Protein AF-A0A0L7LIT3-F1 (afdb_monomer_lite)

Foldseek 3Di:
DDQWDWDWDDDDNDIDIDIHHDDADPFAWFKDFDFWFFFFQDPAAGQKTKTWDDPAGMKTATPVRQKIDGHNDQPQWDDDPDPDTGHDDDDIDTLVPDNAQVSCQQPPQDQARDPNIDMFMGGAQDFEWAADPQLKIKTAGNHWWKKWKDAPVDPDIDIDTDHGIDIGDHDARMWIDTPPDIRHGDDDDDDDGDDTDGPYDNCSYPVHHCVLVVVVVPDPHDHHHHDHSNCPSVDVPVTPVSVVVSVVVVVVVVVVVVVVVVVVVVVVVVVVVVVVVVVVVVVVVVVVVPPDDDDDDDDDDDDDDDDDDDDDDDDDD

Secondary structure (DSSP, 8-state):
--SSEEEEEEETTEEEEEEEPPP--S--EEEEE-----EESSSSS-SEEEEEEPSSSEEEEETTSSEEEEES-STTPEE-STT-EE---S--EETTTS--HHHHHHHS--SS--TT-EEEEEEEEEEEEEE-TTSEEEEEEEEEEEEEEEETT-SSPEEEEEEEEEEEEPPTTEEEEETTEEEEPPP-PPP--PPP-----GGGSTTT-HHHHGGGTTS--EEEES--GGGGGG---S-HHHHHHHHHHHHHHHHHHHHHHHHHHHHHHHHHHHHHHHHHHHHHHHHTTSS--------------------------

Structure (mmCIF, N/CA/C/O backbone):
data_AF-A0A0L7LIT3-F1
#
_entry.id   AF-A0A0L7LIT3-F1
#
loop_
_atom_site.group_PDB
_atom_site.id
_atom_site.type_symbol
_atom_site.label_atom_id
_atom_site.label_alt_id
_atom_site.label_comp_id
_atom_site.label_asym_id
_atom_site.label_entity_id
_atom_site.label_seq_id
_atom_site.pdbx_PDB_ins_code
_atom_site.Cartn_x
_atom_site.Cartn_y
_atom_site.Cartn_z
_atom_site.occupancy
_atom_site.B_iso_or_equiv
_atom_site.auth_seq_id
_atom_site.auth_comp_id
_atom_site.auth_asym_id
_atom_site.auth_atom_id
_atom_site.pdbx_PDB_model_num
ATOM 1 N N . MET A 1 1 ? -10.681 12.990 23.769 1.00 51.59 1 MET A N 1
ATOM 2 C CA . MET A 1 1 ? -11.311 12.330 22.606 1.00 51.59 1 MET A CA 1
ATOM 3 C C . MET A 1 1 ? -12.452 11.507 23.155 1.00 51.59 1 MET A C 1
ATOM 5 O O . MET A 1 1 ? -12.193 10.639 23.976 1.00 51.59 1 MET A O 1
ATOM 9 N N . ASN A 1 2 ? -13.691 11.853 22.809 1.00 56.44 2 ASN A N 1
ATOM 10 C CA . ASN A 1 2 ? -14.868 11.235 23.415 1.00 56.44 2 ASN A CA 1
ATOM 11 C C . ASN A 1 2 ? -15.327 10.065 22.546 1.00 56.44 2 ASN A C 1
ATOM 13 O O . ASN A 1 2 ? -15.722 10.255 21.400 1.00 56.44 2 ASN A O 1
ATOM 17 N N . THR A 1 3 ? -15.238 8.855 23.089 1.00 72.50 3 THR A N 1
ATOM 18 C CA . THR A 1 3 ? -15.831 7.640 22.511 1.00 72.50 3 THR A CA 1
ATOM 19 C C . THR A 1 3 ? -17.325 7.541 22.812 1.00 72.50 3 THR A C 1
ATOM 21 O O . THR A 1 3 ? -18.072 6.956 22.026 1.00 72.50 3 THR A O 1
ATOM 24 N N . ALA A 1 4 ? -17.751 8.135 23.930 1.00 81.75 4 ALA A N 1
ATOM 25 C CA . ALA A 1 4 ? -19.137 8.222 24.357 1.00 81.75 4 ALA A CA 1
ATOM 26 C C . ALA A 1 4 ? -19.836 9.451 23.759 1.00 81.75 4 ALA A C 1
ATOM 28 O O . ALA A 1 4 ? -19.250 10.536 23.695 1.00 81.75 4 ALA A O 1
ATOM 29 N N . ASP A 1 5 ? -21.101 9.278 23.377 1.00 85.00 5 ASP A N 1
ATOM 30 C CA . ASP A 1 5 ? -21.943 10.358 22.865 1.00 85.00 5 ASP A CA 1
ATOM 31 C C . ASP A 1 5 ? -22.885 10.840 23.973 1.00 85.00 5 ASP A C 1
ATOM 33 O O . ASP A 1 5 ? -23.506 10.034 24.667 1.00 85.00 5 ASP A O 1
ATOM 37 N N . LEU A 1 6 ? -23.006 12.157 24.139 1.00 89.62 6 LEU A N 1
ATOM 38 C CA . LEU A 1 6 ? -23.957 12.771 25.062 1.00 89.62 6 LEU A CA 1
ATOM 39 C C . LEU A 1 6 ? -25.118 13.348 24.256 1.00 89.62 6 LEU A C 1
ATOM 41 O O . LEU A 1 6 ? -24.929 14.266 23.460 1.00 89.62 6 LEU A O 1
ATOM 45 N N . VAL A 1 7 ? -26.320 12.831 24.487 1.00 92.19 7 VAL A N 1
ATOM 46 C CA . VAL A 1 7 ? -27.555 13.412 23.959 1.00 92.19 7 VAL A CA 1
ATOM 47 C C . VAL A 1 7 ? -28.261 14.123 25.104 1.00 92.19 7 VAL A C 1
ATOM 49 O O . VAL A 1 7 ? -28.494 13.533 26.157 1.00 92.19 7 VAL A O 1
ATOM 52 N N . CYS A 1 8 ? -28.585 15.394 24.901 1.00 94.12 8 CYS A N 1
ATOM 53 C CA . CYS A 1 8 ? -29.321 16.206 25.859 1.00 94.12 8 CYS A CA 1
ATOM 54 C C . CYS A 1 8 ? -30.652 16.613 25.233 1.00 94.12 8 CYS A C 1
ATOM 56 O O . CYS A 1 8 ? -30.671 17.119 24.109 1.00 94.12 8 CYS A O 1
ATOM 58 N N . TYR A 1 9 ? -31.752 16.388 25.941 1.00 95.12 9 TYR A N 1
ATOM 59 C CA . TYR A 1 9 ? -33.065 16.865 25.525 1.00 95.12 9 TYR A CA 1
ATOM 60 C C . TYR A 1 9 ? -33.913 17.259 26.731 1.00 95.12 9 TYR A C 1
ATOM 62 O O . TYR A 1 9 ? -33.691 16.811 27.856 1.00 95.12 9 TYR A O 1
ATOM 70 N N . TYR A 1 10 ? -34.877 18.138 26.482 1.00 96.31 10 TYR A N 1
ATOM 71 C CA . TYR A 1 10 ? -35.814 18.620 27.485 1.00 96.31 10 TYR A CA 1
ATOM 72 C C . TYR A 1 10 ? -37.124 17.845 27.373 1.00 96.31 10 TYR A C 1
ATOM 74 O O . TYR A 1 10 ? -37.694 17.753 26.286 1.00 96.31 10 TYR A O 1
ATOM 82 N N . LEU A 1 11 ? -37.587 17.284 28.486 1.00 95.75 11 LEU A N 1
ATOM 83 C CA . LEU A 1 11 ? -38.822 16.510 28.555 1.00 95.75 11 LEU A CA 1
ATOM 84 C C . LEU A 1 11 ? -39.524 16.808 29.884 1.00 95.75 11 LEU A C 1
ATOM 86 O O . LEU A 1 11 ? -38.921 16.655 30.945 1.00 95.75 11 LEU A O 1
ATOM 90 N N . ASP A 1 12 ? -40.780 17.255 29.823 1.00 94.81 12 ASP A N 1
ATOM 91 C CA . ASP A 1 12 ? -41.659 17.486 30.981 1.00 94.81 12 ASP A CA 1
ATOM 92 C C . ASP A 1 12 ? -41.026 18.295 32.124 1.00 94.81 12 ASP A C 1
ATOM 94 O O . ASP A 1 12 ? -40.995 17.872 33.282 1.00 94.81 12 ASP A O 1
ATOM 98 N N . GLY A 1 13 ? -40.467 19.467 31.816 1.00 95.31 13 GLY A N 1
ATOM 99 C CA . GLY A 1 13 ? -39.855 20.307 32.850 1.00 95.31 13 GLY A CA 1
ATOM 100 C C . GLY A 1 13 ? -38.422 19.919 33.221 1.00 95.31 13 GLY A C 1
ATOM 101 O O . GLY A 1 13 ? -37.773 20.654 33.964 1.00 95.31 13 GLY A O 1
ATOM 102 N N . LYS A 1 14 ? -37.915 18.782 32.729 1.00 95.38 14 LYS A N 1
ATOM 103 C CA . LYS A 1 14 ? -36.628 18.201 33.128 1.00 95.38 14 LYS A CA 1
ATOM 104 C C . LYS A 1 14 ? -35.636 18.211 31.975 1.00 95.38 14 LYS A C 1
ATOM 106 O O . LYS A 1 14 ? -35.988 18.000 30.818 1.00 95.38 14 LYS A O 1
ATOM 111 N N . ILE A 1 15 ? -34.366 18.401 32.316 1.00 95.62 15 ILE A N 1
ATOM 112 C CA . ILE A 1 15 ? -33.250 18.187 31.396 1.00 95.62 15 ILE A CA 1
ATOM 113 C C . ILE A 1 15 ? -32.814 16.731 31.548 1.00 95.62 15 ILE A C 1
ATOM 115 O O . ILE A 1 15 ? -32.419 16.312 32.636 1.00 95.62 15 ILE A O 1
ATOM 119 N N . VAL A 1 16 ? -32.907 15.961 30.468 1.00 95.75 16 VAL A N 1
ATOM 120 C CA . VAL A 1 16 ? -32.505 14.555 30.428 1.00 95.75 16 VAL A CA 1
ATOM 121 C C . VAL A 1 16 ? -31.183 14.441 29.685 1.00 95.75 16 VAL A C 1
ATOM 123 O O . VAL A 1 16 ? -31.042 14.900 28.550 1.00 95.75 16 VAL A O 1
ATOM 126 N N . PHE A 1 17 ? -30.221 13.791 30.333 1.00 94.81 17 PHE A N 1
ATOM 127 C CA . PHE A 1 17 ? -28.928 13.460 29.753 1.00 94.81 17 PHE A CA 1
ATOM 128 C C . PHE A 1 17 ? -28.881 11.961 29.464 1.00 94.81 17 PHE A C 1
ATOM 130 O O . PHE A 1 17 ? -29.029 11.145 30.372 1.00 94.81 17 PHE A O 1
ATOM 137 N N . VAL A 1 18 ? -28.648 11.598 28.206 1.00 92.69 18 VAL A N 1
ATOM 138 C CA . VAL A 1 18 ? -28.416 10.216 27.781 1.00 92.69 18 VAL A CA 1
ATOM 139 C C . VAL A 1 18 ? -26.962 10.086 27.362 1.00 92.69 18 VAL A C 1
ATOM 141 O O . VAL A 1 18 ? -26.534 10.668 26.365 1.00 92.69 18 VAL A O 1
ATOM 144 N N . ILE A 1 19 ? -26.207 9.308 28.131 1.00 91.62 19 ILE A N 1
ATOM 145 C CA . ILE A 1 19 ? -24.821 8.967 27.823 1.00 91.62 19 ILE A CA 1
ATOM 146 C C . ILE A 1 19 ? -24.833 7.632 27.081 1.00 91.62 19 ILE A C 1
ATOM 148 O O . ILE A 1 19 ? -25.200 6.604 27.646 1.00 91.62 19 ILE A O 1
ATOM 152 N N . LYS A 1 20 ? -24.437 7.644 25.810 1.00 87.44 20 LYS A N 1
ATOM 153 C CA . LYS A 1 20 ? -24.284 6.440 24.991 1.00 87.44 20 LYS A CA 1
ATOM 154 C C . LYS A 1 20 ? -22.831 5.993 25.042 1.00 87.44 20 LYS A C 1
ATOM 156 O O . LYS A 1 20 ? -21.959 6.647 24.471 1.00 87.44 20 LYS A O 1
ATOM 161 N N . ILE A 1 21 ? -22.578 4.883 25.726 1.00 85.88 21 ILE A N 1
ATOM 162 C CA . ILE A 1 21 ? -21.258 4.253 25.789 1.00 85.88 21 ILE A CA 1
ATOM 163 C C . ILE A 1 21 ? -21.257 3.100 24.780 1.00 85.88 21 ILE A C 1
ATOM 165 O O . ILE A 1 21 ? -22.080 2.195 24.924 1.00 85.88 21 ILE A O 1
ATOM 169 N N . PRO A 1 22 ? -20.396 3.122 23.748 1.00 80.19 22 PRO A N 1
ATOM 170 C CA . PRO A 1 22 ? -20.327 2.020 22.800 1.00 80.19 22 PRO A CA 1
ATOM 171 C C . PRO A 1 22 ? -19.787 0.766 23.491 1.00 80.19 22 PRO A C 1
ATOM 173 O O . PRO A 1 22 ? -18.796 0.830 24.222 1.00 80.19 22 PRO A O 1
ATOM 176 N N . LEU A 1 23 ? -20.428 -0.371 23.233 1.00 83.81 23 LEU A N 1
ATOM 177 C CA . LEU A 1 23 ? -19.869 -1.677 23.561 1.00 83.81 23 LEU A CA 1
ATOM 178 C C . LEU A 1 23 ? -18.806 -2.011 22.513 1.00 83.81 23 LEU A C 1
ATOM 180 O O . LEU A 1 23 ? -19.041 -1.839 21.318 1.00 83.81 23 LEU A O 1
ATOM 184 N N . VAL A 1 24 ? -17.633 -2.448 22.962 1.00 85.44 24 VAL A N 1
ATOM 185 C CA . VAL A 1 24 ? -16.500 -2.783 22.094 1.00 85.44 24 VAL A CA 1
ATOM 186 C C . VAL A 1 24 ? -16.074 -4.207 22.410 1.00 85.44 24 VAL A C 1
ATOM 188 O O . VAL A 1 24 ? -15.999 -4.579 23.582 1.00 85.44 24 VAL A O 1
ATOM 191 N N . ASP A 1 25 ? -15.825 -4.996 21.370 1.00 83.44 25 ASP A N 1
ATOM 192 C CA . ASP A 1 25 ? -15.278 -6.343 21.510 1.00 83.44 25 ASP A CA 1
ATOM 193 C C . ASP A 1 25 ? -13.840 -6.283 22.065 1.00 83.44 25 ASP A C 1
ATOM 195 O O . ASP A 1 25 ? -13.099 -5.328 21.825 1.00 83.44 25 ASP A O 1
ATOM 199 N N . ALA A 1 26 ? -13.442 -7.309 22.814 1.00 85.94 26 ALA A N 1
ATOM 200 C CA . ALA A 1 26 ? -12.069 -7.493 23.271 1.00 85.94 26 ALA A CA 1
ATOM 201 C C . ALA A 1 26 ? -11.133 -7.955 22.139 1.00 85.94 26 ALA A C 1
ATOM 203 O O . ALA A 1 26 ? -9.911 -7.893 22.289 1.00 85.94 26 ALA A O 1
ATOM 204 N N . LEU A 1 27 ? -11.683 -8.444 21.022 1.00 89.38 27 LEU A N 1
ATOM 205 C CA . LEU A 1 27 ? -10.896 -8.879 19.877 1.00 89.38 27 LEU A CA 1
ATOM 206 C C . LEU A 1 27 ? -10.238 -7.691 19.157 1.00 89.38 27 LEU A C 1
ATOM 208 O O . LEU A 1 27 ? -10.898 -6.793 18.636 1.00 89.38 27 LEU A O 1
ATOM 212 N N . GLU A 1 28 ? -8.909 -7.725 19.083 1.00 89.94 28 GLU A N 1
ATOM 213 C CA . GLU A 1 28 ? -8.102 -6.679 18.457 1.00 89.94 28 GLU A CA 1
ATOM 214 C C . GLU A 1 28 ? -7.593 -7.086 17.071 1.00 89.94 28 GLU A C 1
ATOM 216 O O . GLU A 1 28 ? -7.193 -8.231 16.833 1.00 89.94 28 GLU A O 1
ATOM 221 N N . TYR A 1 29 ? -7.508 -6.094 16.184 1.00 92.25 29 TYR A N 1
ATOM 222 C CA . TYR A 1 29 ? -7.040 -6.260 14.814 1.00 92.25 29 TYR A CA 1
ATOM 223 C C . TYR A 1 29 ? -5.877 -5.318 14.508 1.00 92.25 29 TYR A C 1
ATOM 225 O O . TYR A 1 29 ? -5.876 -4.146 14.887 1.00 92.25 29 TYR A O 1
ATOM 233 N N . ASN A 1 30 ? -4.907 -5.818 13.749 1.00 92.62 30 ASN A N 1
ATOM 234 C CA . ASN A 1 30 ? -3.879 -5.002 13.125 1.00 92.62 30 ASN A CA 1
ATOM 235 C C . ASN A 1 30 ? -4.451 -4.370 11.858 1.00 92.62 30 ASN A C 1
ATOM 237 O O . ASN A 1 30 ? -4.883 -5.078 10.948 1.00 92.62 30 ASN A O 1
ATOM 241 N N . LEU A 1 31 ? -4.444 -3.040 11.803 1.00 92.00 31 LEU A N 1
ATOM 242 C CA . LEU A 1 31 ? -4.968 -2.283 10.674 1.00 92.00 31 LEU A CA 1
ATOM 243 C C . LEU A 1 31 ? -3.863 -1.971 9.660 1.00 92.00 31 LEU A C 1
ATOM 245 O O . LEU A 1 31 ? -2.898 -1.262 9.956 1.00 92.00 31 LEU A O 1
ATOM 249 N N . TYR A 1 32 ? -4.058 -2.441 8.436 1.00 91.38 32 TYR A N 1
ATOM 250 C CA . TYR A 1 32 ? -3.201 -2.216 7.284 1.00 91.38 32 TYR A CA 1
ATOM 251 C C . TYR A 1 32 ? -3.925 -1.342 6.258 1.00 91.38 32 TYR A C 1
ATOM 253 O O . TYR A 1 32 ? -5.132 -1.461 6.056 1.00 91.38 32 TYR A O 1
ATOM 261 N N . LYS A 1 33 ? -3.180 -0.447 5.603 1.00 91.38 33 LYS A N 1
ATOM 262 C CA . LYS A 1 33 ? -3.665 0.291 4.433 1.00 91.38 33 LYS A CA 1
ATOM 263 C C . LYS A 1 33 ? -3.161 -0.408 3.176 1.00 91.38 33 LYS A C 1
ATOM 265 O O . LYS A 1 33 ? -1.950 -0.558 3.010 1.00 91.38 33 LYS A O 1
ATOM 270 N N . ASN A 1 34 ? -4.079 -0.783 2.298 1.00 92.00 34 ASN A N 1
ATOM 271 C CA . ASN A 1 34 ? -3.776 -1.436 1.037 1.00 92.00 34 ASN A CA 1
ATOM 272 C C . ASN A 1 34 ? -3.454 -0.371 -0.015 1.00 92.00 34 ASN A C 1
ATOM 274 O O . ASN A 1 34 ? -4.273 0.496 -0.312 1.00 92.00 34 ASN A O 1
ATOM 278 N N . ILE A 1 35 ? -2.247 -0.425 -0.578 1.00 92.00 35 ILE A N 1
ATOM 279 C CA . ILE A 1 35 ? -1.778 0.537 -1.580 1.00 92.00 35 ILE A CA 1
ATOM 280 C C . ILE A 1 35 ? -1.397 -0.251 -2.836 1.00 92.00 35 ILE A C 1
ATOM 282 O O . ILE A 1 35 ? -0.513 -1.107 -2.745 1.00 92.00 35 ILE A O 1
ATOM 286 N N . PRO A 1 36 ? -2.002 0.024 -4.009 1.00 92.19 36 PRO A N 1
ATOM 287 C CA . PRO A 1 36 ? -1.577 -0.616 -5.246 1.00 92.19 36 PRO A CA 1
ATOM 288 C C . PRO A 1 36 ? -0.152 -0.163 -5.568 1.00 92.19 36 PRO A C 1
ATOM 290 O O . PRO A 1 36 ? 0.120 1.036 -5.694 1.00 92.19 36 PRO A O 1
ATOM 293 N N . LEU A 1 37 ? 0.764 -1.121 -5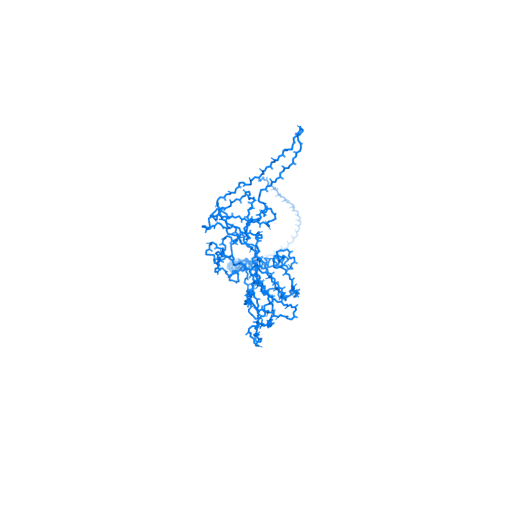.686 1.00 92.81 37 LEU A N 1
ATOM 294 C CA . LEU A 1 37 ? 2.183 -0.854 -5.891 1.00 92.81 37 LEU A CA 1
ATOM 295 C C . LEU A 1 37 ? 2.592 -1.225 -7.324 1.00 92.81 37 LEU A C 1
ATOM 297 O O . LEU A 1 37 ? 2.645 -2.410 -7.646 1.00 92.81 37 LEU A O 1
ATOM 301 N N . PRO A 1 38 ? 2.893 -0.242 -8.194 1.00 92.62 38 PRO A N 1
ATOM 302 C CA . PRO A 1 38 ? 3.429 -0.511 -9.524 1.00 92.62 38 PRO A CA 1
ATOM 303 C C . PRO A 1 38 ? 4.813 -1.150 -9.436 1.00 92.62 38 PRO A C 1
ATOM 305 O O . PRO A 1 38 ? 5.776 -0.495 -9.046 1.00 92.62 38 PRO A O 1
ATOM 308 N N . THR A 1 39 ? 4.933 -2.406 -9.839 1.00 92.44 39 THR A N 1
ATOM 309 C CA . THR A 1 39 ? 6.190 -3.157 -9.882 1.00 92.44 39 THR A CA 1
ATOM 310 C C . THR A 1 39 ? 6.785 -3.084 -11.292 1.00 92.44 39 THR A C 1
ATOM 312 O O . THR A 1 39 ? 6.104 -3.430 -12.261 1.00 92.44 39 THR A O 1
ATOM 315 N N . PRO A 1 40 ? 8.027 -2.593 -11.454 1.00 92.25 40 PRO A N 1
ATOM 316 C CA . PRO A 1 40 ? 8.629 -2.371 -12.765 1.00 92.25 40 PRO A CA 1
ATOM 317 C C . PRO A 1 40 ? 9.071 -3.683 -13.415 1.00 92.25 40 PRO A C 1
ATOM 319 O O . PRO A 1 40 ? 9.788 -4.462 -12.799 1.00 92.25 40 PRO A O 1
ATOM 322 N N . HIS A 1 41 ? 8.739 -3.888 -14.691 1.00 88.62 41 HIS A N 1
ATOM 323 C CA . HIS A 1 41 ? 9.141 -5.106 -15.412 1.00 88.62 41 HIS A CA 1
ATOM 324 C C . HIS A 1 41 ? 10.645 -5.167 -15.716 1.00 88.62 41 HIS A C 1
ATOM 326 O O . HIS A 1 41 ? 11.193 -6.241 -15.952 1.00 88.62 41 HIS A O 1
ATOM 332 N N . VAL A 1 42 ? 11.302 -4.007 -15.770 1.00 85.56 42 VAL A N 1
ATOM 333 C CA . VAL A 1 42 ? 12.737 -3.873 -16.037 1.00 85.56 42 VAL A CA 1
ATOM 334 C C . VAL A 1 42 ? 13.366 -2.925 -15.028 1.00 85.56 42 VAL A C 1
ATOM 336 O O . VAL A 1 42 ? 12.747 -1.957 -14.585 1.00 85.56 42 VAL A O 1
ATOM 339 N N . THR A 1 43 ? 14.618 -3.175 -14.674 1.00 80.25 43 THR A N 1
ATOM 340 C CA . THR A 1 43 ? 15.375 -2.310 -13.769 1.00 80.25 43 THR A CA 1
ATOM 341 C C . THR A 1 43 ? 16.019 -1.144 -14.530 1.00 80.25 43 THR A C 1
ATOM 343 O O . THR A 1 43 ? 16.227 -1.187 -15.743 1.00 80.25 43 THR A O 1
ATOM 346 N N . GLY A 1 44 ? 16.313 -0.049 -13.826 1.00 79.75 44 GLY A N 1
ATOM 347 C CA . GLY A 1 44 ? 17.073 1.085 -14.366 1.00 79.75 44 GLY A CA 1
ATOM 348 C C . GLY A 1 44 ? 16.247 2.125 -15.127 1.00 79.75 44 GLY A C 1
ATOM 349 O O . GLY A 1 44 ? 16.301 3.292 -14.753 1.00 79.75 44 GLY A O 1
ATOM 350 N N . ASN A 1 45 ? 15.469 1.739 -16.142 1.00 81.00 45 ASN A N 1
ATOM 351 C CA . ASN A 1 45 ? 14.620 2.665 -16.915 1.00 81.00 45 ASN A CA 1
ATOM 352 C C . ASN A 1 45 ? 13.243 2.059 -17.269 1.00 81.00 45 ASN A C 1
ATOM 354 O O . ASN A 1 45 ? 12.963 1.816 -18.448 1.00 81.00 45 ASN A O 1
ATOM 358 N N . PRO A 1 46 ? 12.379 1.758 -16.283 1.00 86.00 46 PRO A N 1
ATOM 359 C CA . PRO A 1 46 ? 11.100 1.119 -16.559 1.00 86.00 46 PRO A CA 1
ATOM 360 C C . PRO A 1 46 ? 10.095 2.055 -17.227 1.00 86.00 46 PRO A C 1
ATOM 362 O O . PRO A 1 46 ? 9.765 3.124 -16.721 1.00 86.00 46 PRO A O 1
ATOM 365 N N . ASN A 1 47 ? 9.524 1.599 -18.336 1.00 84.69 47 ASN A N 1
ATOM 366 C CA . ASN A 1 47 ? 8.376 2.223 -18.999 1.00 84.69 47 ASN A CA 1
ATOM 367 C C . ASN A 1 47 ? 7.080 1.412 -18.827 1.00 84.69 47 ASN A C 1
ATOM 369 O O . ASN A 1 47 ? 6.032 1.811 -19.329 1.00 84.69 47 ASN A O 1
ATOM 373 N N . SER A 1 48 ? 7.154 0.259 -18.164 1.00 85.88 48 SER A N 1
ATOM 374 C CA . SER A 1 48 ? 6.057 -0.687 -17.982 1.00 85.88 48 SER A CA 1
ATOM 375 C C . SER A 1 48 ? 6.054 -1.216 -16.554 1.00 85.88 48 SER A C 1
ATOM 377 O O . SER A 1 48 ? 7.087 -1.618 -16.008 1.00 85.88 48 SER A O 1
ATOM 379 N N . PHE A 1 49 ? 4.872 -1.243 -15.950 1.00 88.69 49 PHE A N 1
ATOM 380 C CA . PHE A 1 49 ? 4.663 -1.650 -14.565 1.00 88.69 49 PHE A CA 1
ATOM 381 C C . PHE A 1 49 ? 3.426 -2.537 -14.462 1.00 88.69 49 PHE A C 1
ATOM 383 O O . PHE A 1 49 ? 2.479 -2.350 -15.226 1.00 88.69 49 PHE A O 1
ATOM 390 N N . ALA A 1 50 ? 3.440 -3.484 -13.532 1.00 90.31 50 ALA A N 1
ATOM 391 C CA . ALA A 1 50 ? 2.286 -4.300 -13.168 1.00 90.31 50 ALA A CA 1
ATOM 392 C C . ALA A 1 50 ? 1.933 -4.042 -11.701 1.00 90.31 50 ALA A C 1
ATOM 394 O O . ALA A 1 50 ? 2.826 -3.847 -10.881 1.00 90.31 50 ALA A O 1
ATOM 395 N N . MET A 1 51 ? 0.651 -4.023 -11.360 1.00 91.12 51 MET A N 1
ATOM 396 C CA . MET A 1 51 ? 0.195 -3.841 -9.981 1.00 91.12 51 MET A CA 1
ATOM 397 C C . MET A 1 51 ? -1.037 -4.686 -9.700 1.00 91.12 51 MET A C 1
ATOM 399 O O . MET A 1 51 ? -1.871 -4.876 -10.583 1.00 91.12 51 MET A O 1
ATOM 403 N N . ILE A 1 52 ? -1.171 -5.123 -8.452 1.00 92.06 52 ILE A N 1
ATOM 404 C CA . ILE A 1 52 ? -2.400 -5.720 -7.928 1.00 92.06 52 ILE A CA 1
ATOM 405 C C . ILE A 1 52 ? -3.298 -4.582 -7.454 1.00 92.06 52 ILE A C 1
ATOM 407 O O . ILE A 1 52 ? -2.835 -3.643 -6.798 1.00 92.06 52 ILE A O 1
ATOM 411 N N . LEU A 1 53 ? -4.572 -4.643 -7.818 1.00 91.38 53 LEU A N 1
ATOM 412 C CA . LEU A 1 53 ? -5.573 -3.704 -7.353 1.00 91.38 53 LEU A CA 1
ATOM 413 C C . LEU A 1 53 ? -6.163 -4.208 -6.041 1.00 91.38 53 LEU A C 1
ATOM 415 O O . LEU A 1 53 ? -6.704 -5.313 -6.018 1.00 91.38 53 LEU A O 1
ATOM 419 N N . PRO A 1 54 ? -6.119 -3.402 -4.971 1.00 92.12 54 PRO A N 1
ATOM 420 C CA . PRO A 1 54 ? -6.772 -3.784 -3.740 1.00 92.12 54 PRO A CA 1
ATOM 421 C C . PRO A 1 54 ? -8.292 -3.748 -3.904 1.00 92.12 54 PRO A C 1
ATOM 423 O O . PRO A 1 54 ? -8.865 -2.824 -4.505 1.00 92.12 54 PRO A O 1
ATOM 426 N N . SER A 1 55 ? -8.937 -4.750 -3.326 1.00 91.00 55 SER A N 1
ATOM 427 C CA . SER A 1 55 ? -10.382 -4.872 -3.190 1.00 91.00 55 SER A CA 1
ATOM 428 C C . SER A 1 55 ? -10.912 -3.673 -2.405 1.00 91.00 55 SER A C 1
ATOM 430 O O . SER A 1 55 ? -11.760 -2.936 -2.907 1.00 91.00 55 SER A O 1
ATOM 432 N N . GLU A 1 56 ? -10.297 -3.403 -1.251 1.00 91.94 56 GLU A N 1
ATOM 433 C CA . GLU A 1 56 ? -10.698 -2.385 -0.274 1.00 91.94 56 GLU A CA 1
ATOM 434 C C . GLU A 1 56 ? -9.492 -1.579 0.242 1.00 91.94 56 GLU A C 1
ATOM 436 O O . GLU A 1 56 ? -8.364 -2.077 0.233 1.00 91.94 56 GLU A O 1
ATOM 441 N N . GLU A 1 57 ? -9.697 -0.324 0.674 1.00 92.25 57 GLU A N 1
ATOM 442 C CA . GLU A 1 57 ? -8.589 0.582 1.055 1.00 92.25 57 GLU A CA 1
ATOM 443 C C . GLU A 1 57 ? -7.863 0.124 2.330 1.00 92.25 57 GLU A C 1
ATOM 445 O O . GLU A 1 57 ? -6.655 0.330 2.475 1.00 92.25 57 GLU A O 1
ATOM 450 N N . TYR A 1 58 ? -8.579 -0.518 3.250 1.00 93.44 58 TYR A N 1
ATOM 451 C CA . TYR A 1 58 ? -8.038 -0.973 4.521 1.00 93.44 58 TYR A CA 1
ATOM 452 C C . TYR A 1 58 ? -8.364 -2.443 4.770 1.00 93.44 58 TYR A C 1
ATOM 454 O O . TYR A 1 58 ? -9.457 -2.922 4.472 1.00 93.44 58 TYR A O 1
ATOM 462 N N . LEU A 1 59 ? -7.404 -3.134 5.376 1.00 93.75 59 LEU A N 1
ATOM 463 C CA . LEU A 1 59 ? -7.515 -4.505 5.847 1.00 93.75 59 LEU A CA 1
ATOM 464 C C . LEU A 1 59 ? -7.218 -4.528 7.346 1.00 93.75 59 LEU A C 1
ATOM 466 O O . LEU A 1 59 ? -6.133 -4.137 7.769 1.00 93.75 59 LEU A O 1
ATOM 470 N N . ALA A 1 60 ? -8.159 -5.009 8.145 1.00 93.81 60 ALA A N 1
ATOM 471 C CA . ALA A 1 60 ? -7.947 -5.312 9.551 1.00 93.81 60 ALA A CA 1
ATOM 472 C C . ALA A 1 60 ? -7.814 -6.832 9.712 1.00 93.81 60 ALA A C 1
ATOM 474 O O . ALA A 1 60 ? -8.698 -7.573 9.296 1.00 93.81 60 ALA A O 1
ATOM 475 N N . LEU A 1 61 ? -6.707 -7.296 10.290 1.00 93.75 61 LEU A N 1
ATOM 476 C CA . LEU A 1 61 ? -6.396 -8.720 10.461 1.00 93.75 61 LEU A CA 1
ATOM 477 C C . LEU A 1 61 ? -6.164 -9.026 11.941 1.00 93.75 61 LEU A C 1
ATOM 479 O O . LEU A 1 61 ? -5.398 -8.319 12.600 1.00 93.75 61 LEU A O 1
ATOM 483 N N . SER A 1 62 ? -6.812 -10.063 12.466 1.00 93.06 62 SER A N 1
ATOM 484 C CA . SER A 1 62 ? -6.650 -10.470 13.862 1.00 93.06 62 SER A CA 1
ATOM 485 C C . SER A 1 62 ? -5.202 -10.882 14.151 1.00 93.06 62 SER A C 1
ATOM 487 O O . SER A 1 62 ? -4.438 -11.247 13.252 1.00 93.06 62 SER A O 1
ATOM 489 N N . LYS A 1 63 ? -4.784 -10.817 15.421 1.00 90.31 63 LYS A N 1
ATOM 490 C CA . LYS A 1 63 ? -3.393 -11.131 15.812 1.00 90.31 63 LYS A CA 1
ATOM 491 C C . LYS A 1 63 ? -2.967 -12.556 15.437 1.00 90.31 63 LYS A C 1
ATOM 493 O O . LYS A 1 63 ? -1.818 -12.768 15.062 1.00 90.31 63 LYS A O 1
ATOM 498 N N . ASP A 1 64 ? -3.892 -13.504 15.517 1.00 90.88 64 ASP A N 1
ATOM 499 C CA . ASP A 1 64 ? -3.725 -14.912 15.140 1.00 90.88 64 ASP A CA 1
ATOM 500 C C . ASP A 1 64 ? -3.955 -15.176 13.638 1.00 90.88 64 ASP A C 1
ATOM 502 O O . ASP A 1 64 ? -3.790 -16.305 13.185 1.00 90.88 64 ASP A O 1
ATOM 506 N N . LYS A 1 65 ? -4.299 -14.140 12.857 1.00 91.06 65 LYS A N 1
ATOM 507 C CA . LYS A 1 65 ? -4.576 -14.201 11.414 1.00 91.06 65 LYS A CA 1
ATOM 508 C C . LYS A 1 65 ? -5.707 -15.168 11.033 1.00 91.06 65 LYS A C 1
ATOM 510 O O . LYS A 1 65 ? -5.699 -15.705 9.928 1.00 91.06 65 LYS A O 1
ATOM 515 N N . SER A 1 66 ? -6.668 -15.399 11.925 1.00 92.38 66 SER A N 1
ATOM 516 C CA . SER A 1 66 ? -7.831 -16.260 11.669 1.00 92.38 66 SER A CA 1
ATOM 517 C C . SER A 1 66 ? -9.040 -15.484 11.137 1.00 92.38 66 SER A C 1
ATOM 519 O O . SER A 1 66 ? -9.837 -16.031 10.369 1.00 92.38 66 SER A O 1
ATOM 521 N N . LEU A 1 67 ? -9.148 -14.203 11.500 1.00 94.00 67 LEU A N 1
ATOM 522 C CA . LEU A 1 67 ? -10.269 -13.327 11.183 1.00 94.00 67 LEU A CA 1
ATOM 523 C C . LEU A 1 67 ? -9.786 -12.051 10.507 1.00 94.00 67 LEU A C 1
ATOM 525 O O . LEU A 1 67 ? -8.743 -11.493 10.858 1.00 94.00 67 LEU A O 1
ATOM 529 N N . PHE A 1 68 ? -10.574 -11.557 9.562 1.00 94.19 68 PHE A N 1
ATOM 530 C CA . PHE A 1 68 ? -10.288 -10.308 8.885 1.00 94.19 68 PHE A CA 1
ATOM 531 C C . PHE A 1 68 ? -11.547 -9.502 8.582 1.00 94.19 68 PHE A C 1
ATOM 533 O O . PHE A 1 68 ? -12.657 -10.026 8.490 1.00 94.19 68 PHE A O 1
ATOM 540 N N . VAL A 1 69 ? -11.336 -8.203 8.404 1.00 93.81 69 VAL A N 1
ATOM 541 C CA . VAL A 1 69 ? -12.347 -7.231 7.998 1.00 93.81 69 VAL A CA 1
ATOM 542 C C . VAL A 1 69 ? -11.745 -6.354 6.912 1.00 93.81 69 VAL A C 1
ATOM 544 O O . VAL A 1 69 ? -10.618 -5.870 7.043 1.00 93.81 69 VAL A O 1
ATOM 547 N N . LEU A 1 70 ? -12.507 -6.116 5.852 1.00 93.12 70 LEU A N 1
ATOM 548 C CA . LEU A 1 70 ? -12.153 -5.152 4.821 1.00 93.12 70 LEU A CA 1
ATOM 549 C C . LEU A 1 70 ? -12.969 -3.872 5.005 1.00 93.12 70 LEU A C 1
ATOM 551 O O . LEU A 1 70 ? -14.171 -3.924 5.255 1.00 93.12 70 LEU A O 1
ATOM 555 N N . LEU A 1 71 ? -12.313 -2.718 4.894 1.00 92.62 71 LEU A N 1
ATOM 556 C CA . LEU A 1 71 ? -12.935 -1.414 5.107 1.00 92.62 71 LEU A CA 1
ATOM 557 C C . LEU A 1 71 ? -12.604 -0.470 3.948 1.00 92.62 71 LEU A C 1
ATOM 559 O O . LEU A 1 71 ? -11.440 -0.212 3.640 1.00 92.62 71 LEU A O 1
ATOM 563 N N . ASN A 1 72 ? -13.647 0.126 3.374 1.00 90.81 72 ASN A N 1
ATOM 564 C CA . ASN A 1 72 ? -13.526 1.141 2.325 1.00 90.81 72 ASN A CA 1
ATOM 565 C C . ASN A 1 72 ? -12.830 2.416 2.819 1.00 90.81 72 ASN A C 1
ATOM 567 O O . ASN A 1 72 ? -12.136 3.088 2.067 1.00 90.81 72 ASN A O 1
ATOM 571 N N . ASN A 1 73 ? -13.084 2.811 4.067 1.00 90.38 73 ASN A N 1
ATOM 572 C CA . ASN A 1 73 ? -12.494 3.981 4.709 1.00 90.38 73 ASN A CA 1
ATOM 573 C C . ASN A 1 73 ? -12.671 3.891 6.234 1.00 90.38 73 ASN A C 1
ATOM 575 O O . ASN A 1 73 ? -13.421 3.057 6.729 1.00 90.38 73 ASN A O 1
ATOM 579 N N . LEU A 1 74 ? -12.020 4.792 6.972 1.00 90.31 74 LEU A N 1
ATOM 580 C CA . LEU A 1 74 ? -12.086 4.852 8.440 1.00 90.31 74 LEU A CA 1
ATOM 581 C C . LEU A 1 74 ? -13.014 5.962 8.970 1.00 90.31 74 LEU A C 1
ATOM 583 O O . LEU A 1 74 ? -12.897 6.347 10.130 1.00 90.31 74 LEU A O 1
ATOM 587 N N . LYS A 1 75 ? -13.901 6.537 8.142 1.00 87.69 75 LYS A N 1
ATOM 588 C CA . LYS A 1 75 ? -14.706 7.716 8.530 1.00 87.69 75 LYS A CA 1
ATOM 589 C C . LYS A 1 75 ? -15.736 7.406 9.614 1.00 87.69 75 LYS A C 1
ATOM 591 O O . LYS A 1 75 ? -16.044 8.287 10.408 1.00 87.69 75 LYS A O 1
ATOM 596 N N . SER A 1 76 ? -16.272 6.187 9.630 1.00 83.81 76 SER A N 1
ATOM 597 C CA . SER A 1 76 ? -17.219 5.721 10.651 1.00 83.81 76 SER A CA 1
ATOM 598 C C . SER A 1 76 ? -16.536 5.324 11.963 1.00 83.81 76 SER A C 1
ATOM 600 O O . SER A 1 76 ? -17.212 5.128 12.969 1.00 83.81 76 SER A O 1
ATOM 602 N N . CYS A 1 77 ? -15.206 5.216 11.981 1.00 88.81 77 CYS A N 1
ATOM 603 C CA . CYS A 1 77 ? -14.471 4.777 13.155 1.00 88.81 77 CYS A CA 1
ATOM 604 C C . CYS A 1 77 ? -14.196 5.935 14.120 1.00 88.81 77 CYS A C 1
ATOM 606 O O . CYS A 1 77 ? -13.734 7.009 13.726 1.00 88.81 77 CYS A O 1
ATOM 608 N N . LYS A 1 78 ? -14.395 5.695 15.417 1.00 87.75 78 LYS A N 1
ATOM 609 C CA . LYS A 1 78 ? -14.004 6.621 16.484 1.00 87.75 78 LYS A CA 1
ATOM 610 C C . LYS A 1 78 ? -12.528 6.419 16.824 1.00 87.75 78 LYS A C 1
ATOM 612 O O . LYS A 1 78 ? -12.078 5.297 17.041 1.00 87.75 78 LYS A O 1
ATOM 617 N N . ILE A 1 79 ? -11.767 7.507 16.898 1.00 85.25 79 ILE A N 1
ATOM 618 C CA . ILE A 1 79 ? -10.347 7.466 17.278 1.00 85.25 79 ILE A CA 1
ATOM 619 C C . ILE A 1 79 ? -10.243 7.578 18.801 1.00 85.25 79 ILE A C 1
ATOM 621 O O . ILE A 1 79 ? -10.788 8.515 19.387 1.00 85.25 79 ILE A O 1
ATOM 625 N N . THR A 1 80 ? -9.537 6.643 19.438 1.00 77.81 80 THR A N 1
ATOM 626 C CA . THR A 1 80 ? -9.404 6.589 20.905 1.00 77.81 80 THR A CA 1
ATOM 627 C C . THR A 1 80 ? -8.110 7.249 21.381 1.00 77.81 80 THR A C 1
ATOM 629 O O . THR A 1 80 ? -8.134 8.326 21.975 1.00 77.81 80 THR A O 1
ATOM 632 N N . PHE A 1 81 ? -6.971 6.623 21.086 1.00 73.06 81 PHE A N 1
ATOM 633 C CA . PHE A 1 81 ? -5.627 7.042 21.480 1.00 73.06 81 PHE A CA 1
ATOM 634 C C . PHE A 1 81 ? -4.622 6.626 20.399 1.00 73.06 81 PHE A C 1
ATOM 636 O O . PHE A 1 81 ? -4.752 5.541 19.850 1.00 73.06 81 PHE A O 1
ATOM 643 N N . VAL A 1 82 ? -3.659 7.495 20.062 1.00 71.62 82 VAL A N 1
ATOM 644 C CA . VAL A 1 82 ? -2.537 7.268 19.113 1.00 71.62 82 VAL A CA 1
ATOM 645 C C . VAL A 1 82 ? -2.842 6.243 18.003 1.00 71.62 82 VAL A C 1
ATOM 647 O O . VAL A 1 82 ? -2.331 5.132 18.001 1.00 71.62 82 VAL A O 1
ATOM 650 N N . ARG A 1 83 ? -3.661 6.642 17.020 1.00 74.50 83 ARG A N 1
ATOM 651 C CA . ARG A 1 83 ? -4.005 5.834 15.829 1.00 74.50 83 ARG A CA 1
ATOM 652 C C . ARG A 1 83 ? -4.699 4.488 16.107 1.00 74.50 83 ARG A C 1
ATOM 654 O O . ARG A 1 83 ? -4.732 3.652 15.209 1.00 74.50 83 ARG A O 1
ATOM 661 N N . ASN A 1 84 ? -5.302 4.312 17.278 1.00 84.62 84 ASN A N 1
ATOM 662 C CA . ASN A 1 84 ? -6.260 3.241 17.525 1.00 84.62 84 ASN A CA 1
ATOM 663 C C . ASN A 1 84 ? -7.665 3.683 17.110 1.00 84.62 84 ASN A C 1
ATOM 665 O O . ASN A 1 84 ? -8.073 4.827 17.350 1.00 84.62 84 ASN A O 1
ATOM 669 N N . TYR A 1 85 ? -8.396 2.756 16.499 1.00 88.69 85 TYR A N 1
ATOM 670 C CA . TYR A 1 85 ? -9.726 2.982 15.950 1.00 88.69 85 TYR A CA 1
ATOM 671 C C . TYR A 1 85 ? -10.703 1.985 16.559 1.00 88.69 85 TYR A C 1
ATOM 673 O O . TYR A 1 85 ? -10.407 0.799 16.654 1.00 88.69 85 TYR A O 1
ATOM 681 N N . VAL A 1 86 ? -11.874 2.481 16.938 1.00 89.31 86 VAL A N 1
ATOM 682 C CA . VAL A 1 86 ? -13.043 1.672 17.272 1.00 89.31 86 VAL A CA 1
ATOM 683 C C . VAL A 1 86 ? -14.028 1.854 16.132 1.00 89.31 86 VAL A C 1
ATOM 685 O O . VAL A 1 86 ? -14.534 2.957 15.919 1.00 89.31 86 VAL A O 1
ATOM 688 N N . CYS A 1 87 ? -14.247 0.793 15.368 1.00 88.12 87 CYS A N 1
ATOM 689 C CA . CYS A 1 87 ? -15.114 0.796 14.198 1.00 88.12 87 CYS A CA 1
ATOM 690 C C . CYS A 1 87 ? -16.347 -0.060 14.479 1.00 88.12 87 CYS A C 1
ATOM 692 O O . CYS A 1 87 ? -16.228 -1.146 15.040 1.00 88.12 87 CYS A O 1
ATOM 694 N N . GLU A 1 88 ? -17.514 0.413 14.056 1.00 86.25 88 GLU A N 1
ATOM 695 C CA . GLU A 1 88 ? -18.695 -0.437 13.938 1.00 86.25 88 GLU A CA 1
ATOM 696 C C . GLU A 1 88 ? -18.562 -1.244 12.642 1.00 86.25 88 GLU A C 1
ATOM 698 O O . GLU A 1 88 ? -18.454 -0.669 11.556 1.00 86.25 88 GLU A O 1
ATOM 703 N N . VAL A 1 89 ? -18.489 -2.568 12.766 1.00 83.25 89 VAL A N 1
ATOM 704 C CA . VAL A 1 89 ? -18.291 -3.489 11.645 1.00 83.25 89 VAL A CA 1
ATOM 705 C C . VAL A 1 89 ? -19.415 -4.514 11.672 1.00 83.25 89 VAL A C 1
ATOM 707 O O . VAL A 1 89 ? -19.619 -5.166 12.692 1.00 83.25 89 VAL A O 1
ATOM 710 N N . ALA A 1 90 ? -20.139 -4.641 10.559 1.00 74.00 90 ALA A N 1
ATOM 711 C CA . ALA A 1 90 ? -21.242 -5.592 10.440 1.00 74.00 90 ALA A CA 1
ATOM 712 C C . ALA A 1 90 ? -20.748 -7.028 10.202 1.00 74.00 90 ALA A C 1
ATOM 714 O O . ALA A 1 90 ? -21.242 -7.954 10.838 1.00 74.00 90 ALA A O 1
ATOM 715 N N . ASP A 1 91 ? -19.739 -7.197 9.340 1.00 83.56 91 ASP A N 1
ATOM 716 C CA . ASP A 1 91 ? -19.305 -8.509 8.861 1.00 83.56 91 ASP A CA 1
ATOM 717 C C . ASP A 1 91 ? -17.821 -8.758 9.162 1.00 83.56 91 ASP A C 1
ATOM 719 O O . ASP A 1 91 ? -16.932 -8.061 8.664 1.00 83.56 91 ASP A O 1
ATOM 723 N N . VAL A 1 92 ? -17.551 -9.790 9.963 1.00 90.06 92 VAL A N 1
ATOM 724 C CA . VAL A 1 92 ? -16.205 -10.327 10.205 1.00 90.06 92 VAL A CA 1
ATOM 725 C C . VAL A 1 92 ? -16.071 -11.641 9.446 1.00 90.06 92 VAL A C 1
ATOM 727 O O . VAL A 1 92 ? -16.895 -12.540 9.599 1.00 90.06 92 VAL A O 1
ATOM 730 N N . SER A 1 93 ? -15.030 -11.762 8.624 1.00 92.88 93 SER A N 1
ATOM 731 C CA . SER A 1 93 ? -14.799 -12.932 7.773 1.00 92.88 93 SER A CA 1
ATOM 732 C C . SER A 1 93 ? -13.684 -13.821 8.317 1.00 92.88 93 SER A C 1
ATOM 734 O O . SER A 1 93 ? -12.715 -13.338 8.903 1.00 92.88 93 SER A O 1
ATOM 736 N N . THR A 1 94 ? -13.792 -15.131 8.090 1.00 93.00 94 THR A N 1
ATOM 737 C CA . THR A 1 94 ? -12.729 -16.090 8.413 1.00 93.00 94 THR A CA 1
ATOM 738 C C . THR A 1 94 ? -11.758 -16.231 7.246 1.00 93.00 94 THR A C 1
ATOM 740 O O . THR A 1 94 ? -12.160 -16.344 6.087 1.00 93.00 94 THR A O 1
ATOM 743 N N . VAL A 1 95 ? -10.460 -16.282 7.549 1.00 90.69 95 VAL A N 1
ATOM 744 C CA . VAL A 1 95 ? -9.399 -16.467 6.543 1.00 90.69 95 VAL A CA 1
ATOM 745 C C . VAL A 1 95 ? -9.529 -17.811 5.813 1.00 90.69 95 VAL A C 1
ATOM 747 O O . VAL A 1 95 ? -9.200 -17.909 4.635 1.00 90.69 95 VAL A O 1
ATOM 750 N N . SER A 1 96 ? -10.036 -18.848 6.483 1.00 87.81 96 SER A N 1
ATOM 751 C CA . SER A 1 96 ? -10.220 -20.182 5.898 1.00 87.81 96 SER A CA 1
ATOM 752 C C . SER A 1 96 ? -11.464 -20.321 5.018 1.00 87.81 96 SER A C 1
ATOM 754 O O . SER A 1 96 ? -11.501 -21.226 4.190 1.00 87.81 96 SER A O 1
ATOM 756 N N . GLY A 1 97 ? -12.482 -19.474 5.205 1.00 86.50 97 GLY A N 1
ATOM 757 C CA . GLY A 1 97 ? -13.772 -19.618 4.529 1.00 86.50 97 GLY A CA 1
ATOM 758 C C . GLY A 1 97 ? -13.771 -19.049 3.114 1.00 86.50 97 GLY A C 1
ATOM 759 O O . GLY A 1 97 ? -13.983 -19.775 2.148 1.00 86.50 97 GLY A O 1
ATOM 760 N N . ASN A 1 98 ? -13.543 -17.741 2.994 1.00 81.88 98 ASN A N 1
ATOM 761 C CA . ASN A 1 98 ? -13.525 -17.034 1.713 1.00 81.88 98 ASN A CA 1
ATOM 762 C C . ASN A 1 98 ? -12.505 -15.886 1.775 1.00 81.88 98 ASN A C 1
ATOM 764 O O . ASN A 1 98 ? -12.879 -14.737 2.028 1.00 81.88 98 ASN A O 1
ATOM 768 N N . PRO A 1 99 ? -11.202 -16.190 1.654 1.00 87.19 99 PRO A N 1
ATOM 769 C CA . PRO A 1 99 ? -10.168 -15.174 1.761 1.00 87.19 99 PRO A CA 1
ATOM 770 C C . PRO A 1 99 ? -10.231 -14.208 0.575 1.00 87.19 99 PRO A C 1
ATOM 772 O O . PRO A 1 99 ? -10.420 -14.615 -0.569 1.00 87.19 99 PRO A O 1
ATOM 775 N N . SER A 1 100 ? -10.031 -12.917 0.837 1.00 91.44 100 SER A N 1
ATOM 776 C CA . SER A 1 100 ? -9.818 -11.941 -0.234 1.00 91.44 100 SER A CA 1
ATOM 777 C C . SER A 1 100 ? -8.437 -12.114 -0.873 1.00 91.44 100 SER A C 1
ATOM 779 O O . SER A 1 100 ? -7.549 -12.736 -0.288 1.00 91.44 100 SER A O 1
ATOM 781 N N . CYS A 1 101 ? -8.227 -11.495 -2.037 1.00 92.44 101 CYS A N 1
ATOM 782 C CA . CYS A 1 101 ? -6.934 -11.465 -2.725 1.00 92.44 101 CYS A CA 1
ATOM 783 C C . CYS A 1 101 ? -5.768 -11.110 -1.779 1.00 92.44 101 CYS A C 1
ATOM 785 O O . CYS A 1 101 ? -4.746 -11.792 -1.737 1.00 92.44 101 CYS A O 1
ATOM 787 N N . GLU A 1 102 ? -5.935 -10.060 -0.971 1.00 91.56 102 GLU A N 1
ATOM 788 C CA . GLU A 1 102 ? -4.921 -9.579 -0.030 1.00 91.56 102 GLU A CA 1
ATOM 789 C C . GLU A 1 102 ? -4.621 -10.613 1.052 1.00 91.56 102 GLU A C 1
ATOM 791 O O . GLU A 1 102 ? -3.458 -10.848 1.376 1.00 91.56 102 GLU A O 1
ATOM 796 N N . ILE A 1 103 ? -5.665 -11.249 1.590 1.00 92.62 103 ILE A N 1
ATOM 797 C CA . ILE A 1 103 ? -5.530 -12.303 2.593 1.00 92.62 103 ILE A CA 1
ATOM 798 C C . ILE A 1 103 ? -4.791 -13.497 2.010 1.00 92.62 103 ILE A C 1
ATOM 800 O O . ILE A 1 103 ? -3.884 -14.012 2.661 1.00 92.62 103 ILE A O 1
ATOM 804 N N . GLU A 1 104 ? -5.125 -13.925 0.796 1.00 91.56 104 GLU A N 1
ATOM 805 C CA . GLU A 1 104 ? -4.444 -15.042 0.146 1.00 91.56 104 GLU A CA 1
ATOM 806 C C . GLU A 1 104 ? -2.959 -14.763 -0.061 1.00 91.56 104 GLU A C 1
ATOM 808 O O . GLU A 1 104 ? -2.130 -15.584 0.323 1.00 91.56 104 GLU A O 1
ATOM 813 N N . ILE A 1 105 ? -2.611 -13.583 -0.576 1.00 90.56 105 ILE A N 1
ATOM 814 C CA . ILE A 1 105 ? -1.213 -13.188 -0.797 1.00 90.56 105 ILE A CA 1
ATOM 815 C C . ILE A 1 105 ? -0.430 -13.138 0.522 1.00 90.56 105 ILE A C 1
ATOM 817 O O . ILE A 1 105 ? 0.748 -13.491 0.561 1.00 90.56 105 ILE A O 1
ATOM 821 N N . ILE A 1 106 ? -1.062 -12.679 1.604 1.00 88.94 106 ILE A N 1
ATOM 822 C CA . ILE A 1 106 ? -0.423 -12.471 2.909 1.00 88.94 106 ILE A CA 1
ATOM 823 C C . ILE A 1 106 ? -0.299 -13.763 3.725 1.00 88.94 106 ILE A C 1
ATOM 825 O O . ILE A 1 106 ? 0.673 -13.938 4.463 1.00 88.94 106 ILE A O 1
ATOM 829 N N . THR A 1 107 ? -1.312 -14.625 3.676 1.00 86.25 107 THR A N 1
ATOM 830 C CA . THR A 1 107 ? -1.427 -15.781 4.580 1.00 86.25 107 THR A CA 1
ATOM 831 C C . THR A 1 107 ? -1.013 -17.091 3.929 1.00 86.25 107 THR A C 1
ATOM 833 O O . THR A 1 107 ? -0.542 -17.984 4.633 1.00 86.25 107 THR A O 1
ATOM 836 N N . LYS A 1 108 ? -1.150 -17.217 2.605 1.00 83.25 108 LYS A N 1
ATOM 837 C CA . LYS A 1 108 ? -0.796 -18.428 1.866 1.00 83.25 108 LYS A CA 1
ATOM 838 C C . LYS A 1 108 ? 0.549 -18.236 1.165 1.00 83.25 108 LYS A C 1
ATOM 840 O O . LYS A 1 108 ? 0.836 -17.175 0.616 1.00 83.25 108 LYS A O 1
ATOM 845 N N . ALA A 1 109 ? 1.351 -19.297 1.117 1.00 76.75 109 ALA A N 1
ATOM 846 C CA . ALA A 1 109 ? 2.538 -19.358 0.267 1.00 76.75 109 ALA A CA 1
ATOM 847 C C . ALA A 1 109 ? 2.103 -19.548 -1.198 1.00 76.75 109 ALA A C 1
ATOM 849 O O . ALA A 1 109 ? 2.087 -20.660 -1.721 1.00 76.75 109 ALA A O 1
ATOM 850 N N . THR A 1 110 ? 1.659 -18.462 -1.828 1.00 78.62 110 THR A N 1
ATOM 851 C CA . THR A 1 110 ? 1.174 -18.455 -3.211 1.00 78.62 110 THR A CA 1
ATOM 852 C C . THR A 1 110 ? 2.331 -18.233 -4.178 1.00 78.62 110 THR A C 1
ATOM 854 O O . THR A 1 110 ? 3.123 -17.305 -4.032 1.00 78.62 110 THR A O 1
ATOM 857 N N . THR A 1 111 ? 2.448 -19.110 -5.173 1.00 81.25 111 THR A N 1
ATOM 858 C CA . THR A 1 111 ? 3.419 -18.977 -6.272 1.00 81.25 111 THR A CA 1
ATOM 859 C C . THR A 1 111 ? 2.812 -18.300 -7.498 1.00 81.25 111 THR A C 1
ATOM 861 O O . THR A 1 111 ? 3.548 -17.741 -8.309 1.00 81.25 111 THR A O 1
ATOM 864 N N . SER A 1 112 ? 1.484 -18.325 -7.607 1.00 87.50 112 SER A N 1
ATOM 865 C CA . SER A 1 112 ? 0.689 -17.682 -8.650 1.00 87.50 112 SER A CA 1
ATOM 866 C C . SER A 1 112 ? -0.300 -16.689 -8.050 1.00 87.50 112 SER A C 1
ATOM 868 O O . SER A 1 112 ? -0.688 -16.805 -6.886 1.00 87.50 112 SER A O 1
ATOM 870 N N . LEU A 1 113 ? -0.712 -15.715 -8.855 1.00 89.69 113 LEU A N 1
ATOM 871 C CA . LEU A 1 113 ? -1.709 -14.725 -8.486 1.00 89.69 113 LEU A CA 1
ATOM 872 C C . LEU A 1 113 ? -3.053 -15.433 -8.214 1.00 89.69 113 LEU A C 1
ATOM 874 O O . LEU A 1 113 ? -3.528 -16.156 -9.092 1.00 89.69 113 LEU A O 1
ATOM 878 N N . PRO A 1 114 ? -3.672 -15.249 -7.032 1.00 90.62 114 PRO A N 1
ATOM 879 C CA . PRO A 1 114 ? -4.995 -15.802 -6.748 1.00 90.62 114 PRO A CA 1
ATOM 880 C C . PRO A 1 114 ? -6.054 -15.356 -7.765 1.00 90.62 114 PRO A C 1
ATOM 882 O O . PRO A 1 114 ? -6.020 -14.230 -8.259 1.00 90.62 114 PRO A O 1
ATOM 885 N N . GLU A 1 115 ? -7.029 -16.219 -8.055 1.00 87.25 115 GLU A N 1
ATOM 886 C CA . GLU A 1 115 ? -8.042 -15.973 -9.097 1.00 87.25 115 GLU A CA 1
ATOM 887 C C . GLU A 1 115 ? -8.940 -14.762 -8.802 1.00 87.25 115 GLU A C 1
ATOM 889 O O . GLU A 1 115 ? -9.405 -14.079 -9.713 1.00 87.25 115 GLU A O 1
ATOM 894 N N . ASN A 1 116 ? -9.164 -14.464 -7.521 1.00 87.81 116 ASN A N 1
ATOM 895 C CA . ASN A 1 116 ? -9.948 -13.315 -7.070 1.00 87.81 116 ASN A CA 1
ATOM 896 C C . ASN A 1 116 ? -9.171 -11.984 -7.127 1.00 87.81 116 ASN A C 1
ATOM 898 O O . ASN A 1 116 ? -9.746 -10.927 -6.854 1.00 87.81 116 ASN A O 1
ATOM 902 N N . CYS A 1 117 ? -7.882 -12.003 -7.475 1.00 91.69 117 CYS A N 1
ATOM 903 C CA . CYS A 1 117 ? -7.068 -10.802 -7.578 1.00 91.69 117 CYS A CA 1
ATOM 904 C C . CYS A 1 117 ? -7.257 -10.092 -8.916 1.00 91.69 117 CYS A C 1
ATOM 906 O O . CYS A 1 117 ? -7.018 -10.638 -9.991 1.00 91.69 117 CYS A O 1
ATOM 908 N N . GLN A 1 118 ? -7.566 -8.801 -8.845 1.00 90.56 118 GLN A N 1
ATOM 909 C CA . GLN A 1 118 ? -7.504 -7.929 -10.010 1.00 90.56 118 GLN A CA 1
ATOM 910 C C . GLN A 1 118 ? -6.099 -7.349 -10.151 1.00 90.56 118 GLN A C 1
ATOM 912 O O . GLN A 1 118 ? -5.491 -6.910 -9.176 1.00 90.56 118 GLN A O 1
ATOM 917 N N . PHE A 1 119 ? -5.593 -7.286 -11.376 1.00 88.62 119 PHE A N 1
ATOM 918 C CA . PHE A 1 119 ? -4.308 -6.666 -11.679 1.00 88.62 119 PHE A CA 1
ATOM 919 C C . PHE A 1 119 ? -4.444 -5.678 -12.834 1.00 88.62 119 PHE A C 1
ATOM 921 O O . PHE A 1 119 ? -5.397 -5.719 -13.613 1.00 88.62 119 PHE A O 1
ATOM 928 N N . ARG A 1 120 ? -3.482 -4.760 -12.937 1.00 84.81 120 ARG A N 1
ATOM 929 C CA . ARG A 1 120 ? -3.398 -3.798 -14.035 1.00 84.81 120 ARG A CA 1
ATOM 930 C C . ARG A 1 120 ? -1.975 -3.545 -14.474 1.00 84.81 120 ARG A C 1
ATOM 932 O O . ARG A 1 120 ? -1.027 -3.608 -13.692 1.00 84.81 120 ARG A O 1
ATOM 939 N N . PHE A 1 121 ? -1.882 -3.150 -15.732 1.00 81.88 121 PHE A N 1
ATOM 940 C CA . PHE A 1 121 ? -0.669 -2.676 -16.356 1.00 81.88 121 PHE A CA 1
ATOM 941 C C . PHE A 1 121 ? -0.667 -1.158 -16.457 1.00 81.88 121 PHE A C 1
ATOM 943 O O . PHE A 1 121 ? -1.687 -0.525 -16.718 1.00 81.88 121 PHE A O 1
ATOM 950 N N . VAL A 1 122 ? 0.511 -0.569 -16.289 1.00 80.56 122 VAL A N 1
ATOM 951 C CA . VAL A 1 122 ? 0.730 0.852 -16.537 1.00 80.56 122 VAL A CA 1
ATOM 952 C C . VAL A 1 122 ? 1.893 0.995 -17.505 1.00 80.56 122 VAL A C 1
ATOM 954 O O . VAL A 1 122 ? 3.021 0.617 -17.186 1.00 80.56 122 VAL A O 1
ATOM 957 N N . HIS A 1 123 ? 1.617 1.554 -18.686 1.00 81.12 123 HIS A N 1
ATOM 958 C CA . HIS A 1 123 ? 2.640 1.991 -19.631 1.00 81.12 123 HIS A CA 1
ATOM 959 C C . HIS A 1 123 ? 2.830 3.501 -19.527 1.00 81.12 123 HIS A C 1
ATOM 961 O O . HIS A 1 123 ? 1.876 4.264 -19.690 1.00 81.12 123 HIS A O 1
ATOM 967 N N . GLY A 1 124 ? 4.050 3.962 -19.270 1.00 80.31 124 GLY A N 1
ATOM 968 C CA . GLY A 1 124 ? 4.278 5.394 -19.162 1.00 80.31 124 GLY A CA 1
ATOM 969 C C . GLY A 1 124 ? 5.597 5.803 -18.533 1.00 80.31 124 GLY A C 1
ATOM 970 O O . GLY A 1 124 ? 6.350 4.993 -17.996 1.00 80.31 124 GLY A O 1
ATOM 971 N N . ASN A 1 125 ? 5.832 7.113 -18.570 1.00 86.88 125 ASN A N 1
ATOM 972 C CA . ASN A 1 125 ? 6.851 7.781 -17.775 1.00 86.88 125 ASN A CA 1
ATOM 973 C C . ASN A 1 125 ? 6.241 8.164 -16.422 1.00 86.88 125 ASN A C 1
ATOM 975 O O . ASN A 1 125 ? 5.527 9.166 -16.332 1.00 86.88 125 ASN A O 1
ATOM 979 N N . ILE A 1 126 ? 6.531 7.375 -15.391 1.00 88.62 126 ILE A N 1
ATOM 980 C CA . ILE A 1 126 ? 6.034 7.537 -14.027 1.00 88.62 126 ILE A CA 1
ATOM 981 C C . ILE A 1 126 ? 7.058 8.281 -13.161 1.00 88.62 126 ILE A C 1
ATOM 983 O O . ILE A 1 126 ? 8.251 7.984 -13.179 1.00 88.62 126 ILE A O 1
ATOM 987 N N . ASP A 1 127 ? 6.572 9.260 -12.403 1.00 90.75 127 ASP A N 1
ATOM 988 C CA . ASP A 1 127 ? 7.298 9.989 -11.360 1.00 90.75 127 ASP A CA 1
ATOM 989 C C . ASP A 1 127 ? 6.320 10.250 -10.204 1.00 90.75 127 ASP A C 1
ATOM 991 O O . ASP A 1 127 ? 5.626 11.273 -10.146 1.00 90.75 127 ASP A O 1
ATOM 995 N N . ILE A 1 128 ? 6.185 9.246 -9.336 1.00 91.25 128 ILE A N 1
ATOM 996 C CA . ILE A 1 128 ? 5.258 9.249 -8.203 1.00 91.25 128 ILE A CA 1
ATOM 997 C C . ILE A 1 128 ? 6.044 9.196 -6.898 1.00 91.25 128 ILE A C 1
ATOM 999 O O . ILE A 1 128 ? 7.002 8.435 -6.755 1.00 91.25 128 ILE A O 1
ATOM 1003 N N . TRP A 1 129 ? 5.571 9.992 -5.943 1.00 91.00 1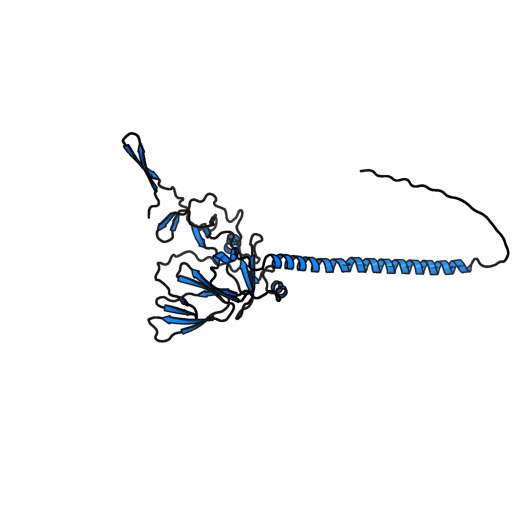29 TRP A N 1
ATOM 1004 C CA . TRP A 1 129 ? 5.997 10.000 -4.554 1.00 91.00 129 TRP A CA 1
ATOM 1005 C C . TRP A 1 129 ? 4.757 9.929 -3.672 1.00 91.00 129 TRP A C 1
ATOM 1007 O O . TRP A 1 129 ? 3.924 10.832 -3.689 1.00 91.00 129 TRP A O 1
ATOM 1017 N N . HIS A 1 130 ? 4.625 8.849 -2.912 1.00 91.12 130 HIS A N 1
ATOM 1018 C CA . HIS A 1 130 ? 3.500 8.626 -2.013 1.00 91.12 130 HIS A CA 1
ATOM 1019 C C . HIS A 1 130 ? 4.005 8.578 -0.574 1.00 91.12 130 HIS A C 1
ATOM 1021 O O . HIS A 1 130 ? 4.843 7.750 -0.222 1.00 91.12 130 HIS A O 1
ATOM 1027 N N . LYS A 1 131 ? 3.509 9.486 0.267 1.00 88.12 131 LYS A N 1
ATOM 1028 C CA . LYS A 1 131 ? 3.914 9.584 1.670 1.00 88.12 131 LYS A CA 1
ATOM 1029 C C . LYS A 1 131 ? 3.177 8.549 2.523 1.00 88.12 131 LYS A C 1
ATOM 1031 O O . LYS A 1 131 ? 1.955 8.495 2.513 1.00 88.12 131 LYS A O 1
ATOM 1036 N N . LEU A 1 132 ? 3.930 7.795 3.317 1.00 87.25 132 LEU A N 1
ATOM 1037 C CA . LEU A 1 132 ? 3.438 6.837 4.302 1.00 87.25 132 LEU A CA 1
ATOM 1038 C C . LEU A 1 132 ? 3.319 7.464 5.696 1.00 87.25 132 LEU A C 1
ATOM 1040 O O . LEU A 1 132 ? 3.990 8.440 6.034 1.00 87.25 132 LEU A O 1
ATOM 1044 N N . ASN A 1 133 ? 2.519 6.819 6.546 1.00 77.69 133 ASN A N 1
ATOM 1045 C CA . ASN A 1 133 ? 2.232 7.255 7.914 1.00 77.69 133 ASN A CA 1
ATOM 1046 C C . ASN A 1 133 ? 3.459 7.362 8.840 1.00 77.69 133 ASN A C 1
ATOM 1048 O O . ASN A 1 133 ? 3.432 8.172 9.764 1.00 77.69 133 ASN A O 1
ATOM 1052 N N . ASN A 1 134 ? 4.528 6.605 8.573 1.00 73.62 134 ASN A N 1
ATOM 1053 C CA . ASN A 1 134 ? 5.766 6.598 9.368 1.00 73.62 134 ASN A CA 1
ATOM 1054 C C . ASN A 1 134 ? 6.837 7.547 8.808 1.00 73.62 134 ASN A C 1
ATOM 1056 O O . ASN A 1 134 ? 8.031 7.295 8.985 1.00 73.62 134 ASN A O 1
ATOM 1060 N N . GLU A 1 135 ? 6.419 8.595 8.087 1.00 79.50 135 GLU A N 1
ATOM 1061 C CA . GLU A 1 135 ? 7.324 9.545 7.423 1.00 79.50 135 GLU A CA 1
ATOM 1062 C C . GLU A 1 135 ? 8.351 8.816 6.536 1.00 79.50 135 GLU A C 1
ATOM 1064 O O . GLU A 1 135 ? 9.547 9.102 6.537 1.00 79.50 135 GLU A O 1
ATOM 1069 N N . LYS A 1 136 ? 7.856 7.799 5.827 1.00 87.81 136 LYS A N 1
ATOM 1070 C CA . LYS A 1 136 ? 8.540 7.099 4.738 1.00 87.81 136 LYS A CA 1
ATOM 1071 C C . LYS A 1 136 ? 7.827 7.454 3.441 1.00 87.81 136 LYS A C 1
ATOM 1073 O O . LYS A 1 136 ? 6.677 7.886 3.476 1.00 87.81 136 LYS A O 1
ATOM 1078 N N . TRP A 1 137 ? 8.466 7.234 2.304 1.00 91.00 137 TRP A N 1
ATOM 1079 C CA . TRP A 1 137 ? 7.851 7.483 1.005 1.00 91.00 137 TRP A CA 1
ATOM 1080 C C . TRP A 1 137 ? 7.985 6.262 0.117 1.00 91.00 137 TRP A C 1
ATOM 1082 O O . TRP A 1 137 ? 9.065 5.693 0.017 1.00 91.00 137 TRP A O 1
ATOM 1092 N N . ILE A 1 138 ? 6.907 5.877 -0.550 1.00 93.69 138 ILE A N 1
ATOM 1093 C CA . ILE A 1 138 ? 6.991 5.000 -1.712 1.00 93.69 138 ILE A CA 1
ATOM 1094 C C . ILE A 1 138 ? 7.350 5.883 -2.903 1.00 93.69 138 ILE A C 1
ATOM 1096 O O . ILE A 1 138 ? 6.701 6.908 -3.130 1.00 93.69 138 ILE A O 1
ATOM 1100 N N . PHE A 1 139 ? 8.369 5.493 -3.658 1.00 93.19 139 PHE A N 1
ATOM 1101 C CA . PHE A 1 139 ? 8.690 6.110 -4.939 1.00 93.19 139 PHE A CA 1
ATOM 1102 C C . PHE A 1 139 ? 8.410 5.128 -6.073 1.00 93.19 139 PHE A C 1
ATOM 1104 O O . PHE A 1 139 ? 8.648 3.931 -5.930 1.00 93.19 139 PHE A O 1
ATOM 1111 N N . VAL A 1 140 ? 7.939 5.654 -7.204 1.00 93.56 140 VAL A N 1
ATOM 1112 C CA . VAL A 1 140 ? 7.851 4.941 -8.485 1.00 93.56 140 VAL A CA 1
ATOM 1113 C C . VAL A 1 140 ? 8.451 5.848 -9.552 1.00 93.56 140 VAL A C 1
ATOM 1115 O O . VAL A 1 140 ? 7.954 6.952 -9.784 1.00 93.56 140 VAL A O 1
ATOM 1118 N N . GLN A 1 141 ? 9.554 5.413 -10.154 1.00 92.69 141 GLN A N 1
ATOM 1119 C CA . GLN A 1 141 ? 10.404 6.214 -11.027 1.00 92.69 141 GLN A CA 1
ATOM 1120 C C . GLN A 1 141 ? 10.727 5.449 -12.310 1.00 92.69 141 GLN A C 1
ATOM 1122 O O . GLN A 1 141 ? 11.431 4.442 -12.296 1.00 92.69 141 GLN A O 1
ATOM 1127 N N . SER A 1 142 ? 10.254 5.964 -13.442 1.00 91.25 142 SER A N 1
ATOM 1128 C CA . SER A 1 142 ? 10.601 5.439 -14.768 1.00 91.25 142 SER A CA 1
ATOM 1129 C C . SER A 1 142 ? 12.007 5.796 -15.220 1.00 91.25 142 SER A C 1
ATOM 1131 O O . SER A 1 142 ? 12.567 5.127 -16.083 1.00 91.25 142 SER A O 1
ATOM 1133 N N . LYS A 1 143 ? 12.567 6.880 -14.679 1.00 91.00 143 LYS A N 1
ATOM 1134 C CA . LYS A 1 143 ? 13.908 7.358 -15.010 1.00 91.00 143 LYS A CA 1
ATOM 1135 C C . LYS A 1 143 ? 14.743 7.457 -13.736 1.00 91.00 143 LYS A C 1
ATOM 1137 O O . LYS A 1 143 ? 14.184 7.814 -12.699 1.00 91.00 143 LYS A O 1
ATOM 1142 N N . PRO A 1 144 ? 16.061 7.214 -13.815 1.00 91.81 144 PRO A N 1
ATOM 1143 C CA . PRO A 1 144 ? 16.987 7.455 -12.729 1.00 91.81 144 PRO A CA 1
ATOM 1144 C C . PRO A 1 144 ? 16.856 8.888 -12.220 1.00 91.81 144 PRO A C 1
ATOM 1146 O O . PRO A 1 144 ? 17.100 9.855 -12.948 1.00 91.81 144 PRO A O 1
ATOM 1149 N N . THR A 1 145 ? 16.461 9.011 -10.960 1.00 91.12 145 THR A N 1
ATOM 1150 C CA . THR A 1 145 ? 16.249 10.286 -10.288 1.00 91.12 145 THR A CA 1
ATOM 1151 C C . THR A 1 145 ? 17.285 10.434 -9.189 1.00 91.12 145 THR A C 1
ATOM 1153 O O . THR A 1 145 ? 17.420 9.581 -8.313 1.00 91.12 145 THR A O 1
ATOM 1156 N N . LYS A 1 146 ? 18.033 11.534 -9.260 1.00 93.06 146 LYS A N 1
ATOM 1157 C CA . LYS A 1 146 ? 19.046 11.899 -8.276 1.00 93.06 146 LYS A CA 1
ATOM 1158 C C . LYS A 1 146 ? 18.383 12.560 -7.068 1.00 93.06 146 LYS A C 1
ATOM 1160 O O . LYS A 1 146 ? 17.564 13.461 -7.241 1.00 93.06 146 LYS A O 1
ATOM 1165 N N . ILE A 1 147 ? 18.761 12.126 -5.873 1.00 93.06 147 ILE A N 1
ATOM 1166 C CA . ILE A 1 147 ? 18.311 12.678 -4.597 1.00 93.06 147 ILE A CA 1
ATOM 1167 C C . ILE A 1 147 ? 19.537 13.102 -3.807 1.00 93.06 147 ILE A C 1
ATOM 1169 O O . ILE A 1 147 ? 20.455 12.306 -3.615 1.00 93.06 147 ILE A O 1
ATOM 1173 N N . SER A 1 148 ? 19.517 14.335 -3.321 1.00 92.69 148 SER A N 1
ATOM 1174 C CA . SER A 1 148 ? 20.551 14.881 -2.446 1.00 92.69 148 SER A CA 1
ATOM 1175 C C . SER A 1 148 ? 20.036 14.868 -1.009 1.00 92.69 148 SER A C 1
ATOM 1177 O O . SER A 1 148 ? 18.966 15.403 -0.736 1.00 92.69 148 SER A O 1
ATOM 1179 N N . ILE A 1 149 ? 20.758 14.239 -0.088 1.00 91.31 149 ILE A N 1
ATOM 1180 C CA . ILE A 1 149 ? 20.397 14.119 1.326 1.00 91.31 149 ILE A CA 1
ATOM 1181 C C . ILE A 1 149 ? 21.377 14.952 2.146 1.00 91.31 149 ILE A C 1
ATOM 1183 O O . ILE A 1 149 ? 22.591 14.743 2.098 1.00 91.31 149 ILE A O 1
ATOM 1187 N N . GLU A 1 150 ? 20.827 15.877 2.917 1.00 90.62 150 GLU A N 1
ATOM 1188 C CA . GLU A 1 150 ? 21.532 16.777 3.823 1.00 90.62 150 GLU A CA 1
ATOM 1189 C C . GLU A 1 150 ? 21.066 16.491 5.250 1.00 90.62 150 GLU A C 1
ATOM 1191 O O . GLU A 1 150 ? 19.866 16.374 5.496 1.00 90.62 150 GLU A O 1
ATOM 1196 N N . CYS A 1 151 ? 21.994 16.371 6.193 1.00 88.06 151 CYS A N 1
ATOM 1197 C CA . CYS A 1 151 ? 21.685 16.124 7.599 1.00 88.06 151 CYS A CA 1
ATOM 1198 C C . CYS A 1 151 ? 22.353 17.194 8.450 1.00 88.06 151 CYS A C 1
ATOM 1200 O O . CYS A 1 151 ? 23.506 17.527 8.188 1.00 88.06 151 CYS A O 1
ATOM 1202 N N . ASN A 1 152 ? 21.674 17.672 9.495 1.00 81.56 152 ASN A N 1
ATOM 1203 C CA . ASN A 1 152 ? 22.167 18.775 10.331 1.00 81.56 152 ASN A CA 1
ATOM 1204 C C . ASN A 1 152 ? 23.572 18.525 10.914 1.00 81.56 152 ASN A C 1
ATOM 1206 O O . ASN A 1 152 ? 24.338 19.464 11.104 1.00 81.56 152 ASN A O 1
ATOM 1210 N N . ASN A 1 153 ? 23.921 17.259 11.158 1.00 74.56 153 ASN A N 1
ATOM 1211 C CA . ASN A 1 153 ? 25.174 16.873 11.811 1.00 74.56 153 ASN A CA 1
ATOM 1212 C C . ASN A 1 153 ? 26.319 16.573 10.821 1.00 74.56 153 ASN A C 1
ATOM 1214 O O . ASN A 1 153 ? 27.414 16.229 11.256 1.00 74.56 153 ASN A O 1
ATOM 1218 N N . ASN A 1 154 ? 26.092 16.687 9.504 1.00 67.62 154 ASN A N 1
ATOM 1219 C CA . ASN A 1 154 ? 27.087 16.396 8.468 1.00 67.62 154 ASN A CA 1
ATOM 1220 C C . ASN A 1 154 ? 27.281 17.586 7.520 1.00 67.62 154 ASN A C 1
ATOM 1222 O O . ASN A 1 154 ? 26.342 18.041 6.880 1.00 67.62 154 ASN A O 1
ATOM 1226 N N . ILE A 1 155 ? 28.535 18.008 7.336 1.00 63.22 155 ILE A N 1
ATOM 1227 C CA . ILE A 1 155 ? 28.909 19.083 6.394 1.00 63.22 155 ILE A CA 1
ATOM 1228 C C . ILE A 1 155 ? 28.756 18.630 4.926 1.00 63.22 155 ILE A C 1
ATOM 1230 O O . ILE A 1 155 ? 28.618 19.452 4.024 1.00 63.22 155 ILE A O 1
ATOM 1234 N N . LYS A 1 156 ? 28.785 17.316 4.657 1.00 72.12 156 LYS A N 1
ATOM 1235 C CA . LYS A 1 156 ? 28.713 16.762 3.297 1.00 72.12 156 LYS A CA 1
ATOM 1236 C C . LYS A 1 156 ? 27.305 16.284 2.956 1.00 72.12 156 LYS A C 1
ATOM 1238 O O . LYS A 1 156 ? 26.774 15.382 3.603 1.00 72.12 156 LYS A O 1
ATOM 1243 N N . THR A 1 157 ? 26.752 16.832 1.878 1.00 80.69 157 THR A N 1
ATOM 1244 C CA . THR A 1 157 ? 25.561 16.305 1.207 1.00 80.69 157 THR A CA 1
ATOM 1245 C C . THR A 1 157 ? 25.896 14.965 0.555 1.00 80.69 157 THR A C 1
ATOM 1247 O O . THR A 1 157 ? 26.875 14.854 -0.183 1.00 80.69 157 THR A O 1
ATOM 1250 N N . SER A 1 158 ? 25.085 13.944 0.819 1.00 87.38 158 SER A N 1
ATOM 1251 C CA . SER A 1 158 ? 25.185 12.654 0.128 1.00 87.38 158 SER A CA 1
ATOM 1252 C C . SER A 1 158 ? 24.226 12.624 -1.054 1.00 87.38 158 SER A C 1
ATOM 1254 O O . SER A 1 158 ? 23.151 13.216 -1.001 1.00 87.38 158 SER A O 1
ATOM 1256 N N . GLU A 1 159 ? 24.605 11.954 -2.135 1.00 90.44 159 GLU A N 1
ATOM 1257 C CA . GLU A 1 159 ? 23.779 11.866 -3.334 1.00 90.44 159 GLU A CA 1
ATOM 1258 C C . GLU A 1 159 ? 23.538 10.407 -3.687 1.00 90.44 159 GLU A C 1
ATOM 1260 O O . GLU A 1 159 ? 24.467 9.602 -3.726 1.00 90.44 159 GLU A O 1
ATOM 1265 N N . ILE A 1 160 ? 22.281 10.072 -3.956 1.00 91.56 160 ILE A N 1
ATOM 1266 C CA . ILE A 1 160 ? 21.875 8.738 -4.385 1.00 91.56 160 ILE A CA 1
ATOM 1267 C C . ILE A 1 160 ? 21.065 8.836 -5.671 1.00 91.56 160 ILE A C 1
ATOM 1269 O O . ILE A 1 160 ? 20.435 9.856 -5.956 1.00 91.56 160 ILE A O 1
ATOM 1273 N N . ILE A 1 161 ? 21.058 7.758 -6.446 1.00 92.25 161 ILE A N 1
ATOM 1274 C CA . ILE A 1 161 ? 20.224 7.628 -7.637 1.00 92.25 161 ILE A CA 1
ATOM 1275 C C . ILE A 1 161 ? 19.229 6.509 -7.376 1.00 92.25 161 ILE A C 1
ATOM 1277 O O . ILE A 1 161 ? 19.618 5.396 -7.034 1.00 92.25 161 ILE A O 1
ATOM 1281 N N . ILE A 1 162 ? 17.948 6.811 -7.546 1.00 91.69 162 ILE A N 1
ATOM 1282 C CA . ILE A 1 162 ? 16.866 5.836 -7.425 1.00 91.69 162 ILE A CA 1
ATOM 1283 C C . ILE A 1 162 ? 16.197 5.614 -8.780 1.00 91.69 162 ILE A C 1
ATOM 1285 O O . ILE A 1 162 ? 16.120 6.522 -9.607 1.00 91.69 162 ILE A O 1
ATOM 1289 N N . SER A 1 163 ? 15.702 4.403 -9.011 1.00 92.50 163 SER A N 1
ATOM 1290 C CA . SER A 1 163 ? 14.909 4.045 -10.188 1.00 92.50 163 SER A CA 1
ATOM 1291 C C . SER A 1 163 ? 14.007 2.855 -9.863 1.00 92.50 163 SER A C 1
ATOM 1293 O O . SER A 1 163 ? 14.283 2.110 -8.923 1.00 92.50 163 SER A O 1
ATOM 1295 N N . GLY A 1 164 ? 12.931 2.674 -10.627 1.00 92.56 164 GLY A N 1
ATOM 1296 C CA . GLY A 1 164 ? 11.934 1.641 -10.380 1.00 92.56 164 GLY A CA 1
ATOM 1297 C C . GLY A 1 164 ? 11.055 1.982 -9.186 1.00 92.56 164 GLY A C 1
ATOM 1298 O O . GLY A 1 164 ? 10.658 3.135 -9.018 1.00 92.56 164 GLY A O 1
ATOM 1299 N N . THR A 1 165 ? 10.749 0.981 -8.369 1.00 93.75 165 THR A N 1
ATOM 1300 C CA . THR A 1 165 ? 9.828 1.114 -7.239 1.00 93.75 165 THR A CA 1
ATOM 1301 C C . THR A 1 165 ? 10.509 0.710 -5.949 1.00 93.75 165 THR A C 1
ATOM 1303 O O . THR A 1 165 ? 11.206 -0.301 -5.903 1.00 93.75 165 THR A O 1
ATOM 1306 N N . GLY A 1 166 ? 10.300 1.486 -4.891 1.00 92.25 166 GLY A N 1
ATOM 1307 C CA . GLY A 1 166 ? 10.868 1.175 -3.589 1.00 92.25 166 GLY A CA 1
ATOM 1308 C C . GLY A 1 166 ? 10.359 2.081 -2.480 1.00 92.25 166 GLY A C 1
ATOM 1309 O O . GLY A 1 166 ? 9.547 2.983 -2.696 1.00 92.25 166 GLY A O 1
ATOM 1310 N N . ILE A 1 167 ? 10.859 1.827 -1.272 1.00 91.88 167 ILE A N 1
ATOM 1311 C CA . ILE A 1 167 ? 10.567 2.627 -0.084 1.00 91.88 167 ILE A CA 1
ATOM 1312 C C . ILE A 1 167 ? 11.801 3.453 0.252 1.00 91.88 167 ILE A C 1
ATOM 1314 O O . ILE A 1 167 ? 12.867 2.921 0.554 1.00 91.88 167 ILE A O 1
ATOM 1318 N N . PHE A 1 168 ? 11.637 4.766 0.246 1.00 91.19 168 PHE A N 1
ATOM 1319 C CA . PHE A 1 168 ? 12.636 5.715 0.688 1.00 91.19 168 PHE A CA 1
ATOM 1320 C C . PHE A 1 168 ? 12.384 6.105 2.148 1.00 91.19 168 PHE A C 1
ATOM 1322 O O . PHE A 1 168 ? 11.302 6.574 2.516 1.00 91.19 168 PHE A O 1
ATOM 1329 N N . ASN A 1 169 ? 13.391 5.894 2.994 1.00 88.94 169 ASN A N 1
ATOM 1330 C CA . ASN A 1 169 ? 13.364 6.244 4.409 1.00 88.94 169 ASN A CA 1
ATOM 1331 C C . ASN A 1 169 ? 14.475 7.251 4.697 1.00 88.94 169 ASN A C 1
ATOM 1333 O O . ASN A 1 169 ? 15.649 6.961 4.486 1.00 88.94 169 ASN A O 1
ATOM 1337 N N . ILE A 1 170 ? 14.088 8.414 5.212 1.00 85.94 170 ILE A N 1
ATOM 1338 C CA . ILE A 1 170 ? 15.023 9.476 5.571 1.00 85.94 170 ILE A CA 1
ATOM 1339 C C . ILE A 1 170 ? 15.427 9.283 7.041 1.00 85.94 170 ILE A C 1
ATOM 1341 O O . ILE A 1 170 ? 14.554 9.009 7.882 1.00 85.94 170 ILE A O 1
ATOM 1345 N N . PRO A 1 171 ? 16.723 9.390 7.385 1.00 82.12 171 PRO A N 1
ATOM 1346 C CA . PRO A 1 171 ? 17.148 9.408 8.780 1.00 82.12 171 PRO A CA 1
ATOM 1347 C C . PRO A 1 171 ? 16.548 10.604 9.540 1.00 82.12 171 PRO A C 1
ATOM 1349 O O . PRO A 1 171 ? 16.045 11.557 8.944 1.00 82.12 171 PRO A O 1
ATOM 1352 N N . LEU A 1 172 ? 16.545 10.542 10.872 1.00 81.75 172 LEU A N 1
ATOM 1353 C CA . LEU A 1 172 ? 16.117 11.687 11.683 1.00 81.75 172 LEU A CA 1
ATOM 1354 C C . LEU A 1 172 ? 17.065 12.872 11.449 1.00 81.75 172 LEU A C 1
ATOM 1356 O O . LEU A 1 172 ? 18.243 12.662 11.183 1.00 81.75 172 LEU A O 1
ATOM 1360 N N . GLU A 1 173 ? 16.531 14.095 11.522 1.00 85.00 173 GLU A N 1
ATOM 1361 C CA . GLU A 1 173 ? 17.297 15.346 11.339 1.00 85.00 173 GLU A CA 1
ATOM 1362 C C . GLU A 1 173 ? 17.961 15.503 9.959 1.00 85.00 173 GLU A C 1
ATOM 1364 O O . GLU A 1 173 ? 18.898 16.284 9.784 1.00 85.00 173 GLU A O 1
ATOM 1369 N N . CYS A 1 174 ? 17.443 14.787 8.960 1.00 86.12 174 CYS A N 1
ATOM 1370 C CA . CYS A 1 174 ? 17.857 14.918 7.572 1.00 86.12 174 CYS A CA 1
ATOM 1371 C C . CYS A 1 174 ? 16.719 15.433 6.687 1.00 86.12 174 CYS A C 1
ATOM 1373 O O . CYS A 1 174 ? 15.531 15.179 6.916 1.00 86.12 174 CYS A O 1
ATOM 1375 N N . SER A 1 175 ? 17.109 16.135 5.631 1.00 89.62 175 SER A N 1
ATOM 1376 C CA . SER A 1 175 ? 16.262 16.568 4.531 1.00 89.62 175 SER A CA 1
ATOM 1377 C C . SER A 1 175 ? 16.751 15.932 3.238 1.00 89.62 175 SER A C 1
ATOM 1379 O O . SER A 1 175 ? 17.945 15.942 2.952 1.00 89.62 175 SER A O 1
ATOM 1381 N N . ALA A 1 176 ? 15.830 15.402 2.439 1.00 90.88 176 ALA A N 1
ATOM 1382 C CA . ALA A 1 176 ? 16.143 14.932 1.098 1.00 90.88 176 ALA A CA 1
ATOM 1383 C C . ALA A 1 176 ? 15.550 15.882 0.059 1.00 90.88 176 ALA A C 1
ATOM 1385 O O . ALA A 1 176 ? 14.390 16.284 0.156 1.00 90.88 176 ALA A O 1
ATOM 1386 N N . TYR A 1 177 ? 16.340 16.219 -0.946 1.00 90.56 177 TYR A N 1
ATOM 1387 C CA . TYR A 1 177 ? 15.986 17.136 -2.012 1.00 90.56 177 TYR A CA 1
ATOM 1388 C C . TYR A 1 177 ? 15.954 16.382 -3.332 1.00 90.56 177 TYR A C 1
ATOM 1390 O O . TYR A 1 177 ? 16.901 15.691 -3.710 1.00 90.56 177 TYR A O 1
ATOM 1398 N N . ASN A 1 178 ? 14.846 16.544 -4.040 1.00 87.12 178 ASN A N 1
ATOM 1399 C CA . ASN A 1 178 ? 14.726 16.231 -5.453 1.00 87.12 178 ASN A CA 1
ATOM 1400 C C . ASN A 1 178 ? 14.528 17.555 -6.209 1.00 87.12 178 ASN A C 1
ATOM 1402 O O . ASN A 1 178 ? 14.189 18.574 -5.609 1.00 87.12 178 ASN A O 1
ATOM 1406 N N . LYS A 1 179 ? 14.669 17.538 -7.537 1.00 81.88 179 LYS A N 1
ATOM 1407 C CA . LYS A 1 179 ? 14.487 18.694 -8.429 1.00 81.88 179 LYS A CA 1
ATOM 1408 C C . LYS A 1 179 ? 13.212 19.501 -8.153 1.00 81.88 179 LYS A C 1
ATOM 1410 O O . LYS A 1 179 ? 13.204 20.700 -8.395 1.00 81.88 179 LYS A O 1
ATOM 1415 N N . ASN A 1 180 ? 12.151 18.849 -7.670 1.00 81.94 180 ASN A N 1
ATOM 1416 C CA . ASN A 1 180 ? 10.818 19.445 -7.566 1.00 81.94 180 ASN A CA 1
ATOM 1417 C C . ASN A 1 180 ? 10.299 19.610 -6.129 1.00 81.94 180 ASN A C 1
ATOM 1419 O O . ASN A 1 180 ? 9.269 20.251 -5.944 1.00 81.94 180 ASN A O 1
ATOM 1423 N N . PHE A 1 181 ? 10.923 18.998 -5.118 1.00 84.31 181 PHE A N 1
ATOM 1424 C CA . PHE A 1 181 ? 10.398 19.029 -3.749 1.00 84.31 181 PHE A CA 1
ATOM 1425 C C . PHE A 1 181 ? 11.454 18.644 -2.710 1.00 84.31 181 PHE A C 1
ATOM 1427 O O . PHE A 1 181 ? 12.454 17.985 -3.006 1.00 84.31 181 PHE A O 1
ATOM 1434 N N . LYS A 1 182 ? 11.169 19.028 -1.463 1.00 89.19 182 LYS A N 1
ATOM 1435 C CA . LYS A 1 182 ? 11.927 18.683 -0.261 1.00 89.19 182 LYS A CA 1
ATOM 1436 C C . LYS A 1 182 ? 11.123 17.696 0.581 1.00 89.19 182 LYS A C 1
ATOM 1438 O O . LYS A 1 182 ? 9.949 17.930 0.863 1.00 89.19 182 LYS A O 1
ATOM 1443 N N . LEU A 1 183 ? 11.761 16.612 0.999 1.00 87.38 183 LEU A N 1
ATOM 1444 C CA . LEU A 1 183 ? 11.216 15.635 1.930 1.00 87.38 183 LEU A CA 1
ATOM 1445 C C . LEU A 1 183 ? 11.877 15.825 3.291 1.00 87.38 183 LEU A C 1
ATOM 1447 O O . LEU A 1 183 ? 13.102 15.878 3.394 1.00 87.38 183 LEU A O 1
ATOM 1451 N N . THR A 1 184 ? 11.063 15.905 4.336 1.00 85.38 184 THR A N 1
ATOM 1452 C CA . THR A 1 184 ? 11.530 16.023 5.716 1.00 85.38 184 THR A CA 1
ATOM 1453 C C . THR A 1 184 ? 10.777 15.052 6.596 1.00 85.38 184 THR A C 1
ATOM 1455 O O . THR A 1 184 ? 9.576 14.831 6.425 1.00 85.38 184 THR A O 1
ATOM 1458 N N . LYS A 1 185 ? 11.499 14.461 7.544 1.00 82.94 185 LYS A N 1
ATOM 1459 C CA . LYS A 1 185 ? 10.931 13.553 8.529 1.00 82.94 185 LYS A CA 1
ATOM 1460 C C . LYS A 1 185 ? 10.579 14.317 9.794 1.00 82.94 185 LYS A C 1
ATOM 1462 O O . LYS A 1 185 ? 11.420 15.009 10.360 1.00 82.94 185 LYS A O 1
ATOM 1467 N N . LYS A 1 186 ? 9.340 14.165 10.251 1.00 76.88 186 LYS A N 1
ATOM 1468 C CA . LYS A 1 186 ? 8.905 14.650 11.565 1.00 76.88 186 LYS A CA 1
ATOM 1469 C C . LYS A 1 186 ? 9.070 13.547 12.611 1.00 76.88 186 LYS A C 1
ATOM 1471 O O . LYS A 1 186 ? 8.907 12.366 12.302 1.00 76.88 186 LYS A O 1
ATOM 1476 N N . SER A 1 187 ? 9.402 13.933 13.843 1.00 67.94 187 SER A N 1
ATOM 1477 C CA . SER A 1 187 ? 9.424 13.000 14.972 1.00 67.94 187 SER A CA 1
ATOM 1478 C C . SER A 1 187 ? 7.990 12.606 15.319 1.00 67.94 187 SER A C 1
ATOM 1480 O O . SER A 1 187 ? 7.156 13.468 15.590 1.00 67.94 187 SER A O 1
ATOM 1482 N N . PHE A 1 188 ? 7.702 11.310 15.274 1.00 64.50 188 PHE A N 1
ATOM 1483 C CA . PHE A 1 188 ? 6.423 10.741 15.678 1.00 64.50 188 PHE A CA 1
ATOM 1484 C C . PHE A 1 188 ? 6.673 9.482 16.511 1.00 64.50 188 PHE A C 1
ATOM 1486 O O . PHE A 1 188 ? 7.658 8.779 16.255 1.00 64.50 188 PHE A O 1
ATOM 1493 N N . PRO A 1 189 ? 5.795 9.174 17.483 1.00 65.19 189 PRO A N 1
ATOM 1494 C CA . 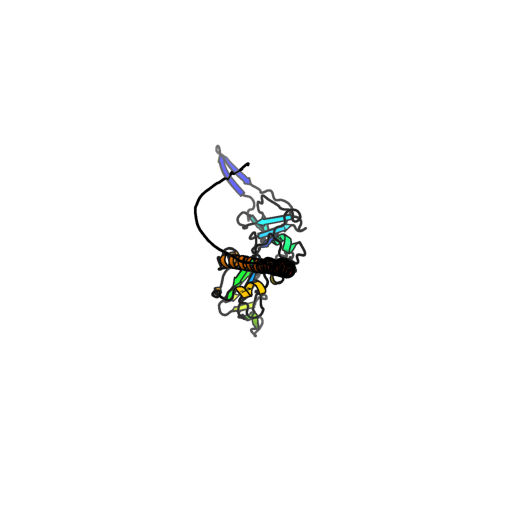PRO A 1 189 ? 5.878 7.925 18.226 1.00 65.19 189 PRO A CA 1
ATOM 1495 C C . PRO A 1 189 ? 5.798 6.744 17.253 1.00 65.19 189 PRO A C 1
ATOM 1497 O O . PRO A 1 189 ? 4.972 6.731 16.334 1.00 65.19 189 PRO A O 1
ATOM 1500 N N . ARG A 1 190 ? 6.691 5.765 17.429 1.00 63.12 190 ARG A N 1
ATOM 1501 C CA . ARG A 1 190 ? 6.659 4.527 16.647 1.00 63.12 190 ARG A CA 1
ATOM 1502 C C . ARG A 1 190 ? 5.465 3.699 17.112 1.00 63.12 190 ARG A C 1
ATOM 1504 O O . ARG A 1 190 ? 5.355 3.410 18.296 1.00 63.12 190 ARG A O 1
ATOM 1511 N N . LEU A 1 191 ? 4.600 3.314 16.177 1.00 68.50 191 LEU A N 1
ATOM 1512 C CA . LEU A 1 191 ? 3.693 2.189 16.383 1.00 68.50 191 LEU A CA 1
ATOM 1513 C C . LEU A 1 191 ? 4.407 0.917 15.938 1.00 68.50 191 LEU A C 1
ATOM 1515 O O . LEU A 1 191 ? 4.877 0.833 14.800 1.00 68.50 191 LEU A O 1
ATOM 1519 N N . GLU A 1 192 ? 4.489 -0.051 16.840 1.00 70.81 192 GLU A N 1
ATOM 1520 C CA . GLU A 1 192 ? 4.993 -1.386 16.547 1.00 70.81 192 GLU A CA 1
ATOM 1521 C C . GLU A 1 192 ? 3.826 -2.245 16.067 1.00 70.81 192 GLU A C 1
ATOM 1523 O O . GLU A 1 192 ? 3.062 -2.790 16.854 1.00 70.81 192 GLU A O 1
ATOM 1528 N N . ILE A 1 193 ? 3.660 -2.308 14.747 1.00 72.88 193 ILE A N 1
ATOM 1529 C CA . ILE A 1 193 ? 2.715 -3.221 14.100 1.00 72.88 193 ILE A CA 1
ATOM 1530 C C . ILE A 1 193 ? 3.542 -4.351 13.479 1.00 72.88 193 ILE A C 1
ATOM 1532 O O . ILE A 1 193 ? 4.548 -4.049 12.824 1.00 72.88 193 ILE A O 1
ATOM 1536 N N . PRO A 1 194 ? 3.149 -5.629 13.647 1.00 80.06 194 PRO A N 1
ATOM 1537 C CA . PRO A 1 194 ? 3.839 -6.748 13.021 1.00 80.06 194 PRO A CA 1
ATOM 1538 C C . PRO A 1 194 ? 3.948 -6.542 11.511 1.00 80.06 194 PRO A C 1
ATOM 1540 O O . PRO A 1 194 ? 2.947 -6.289 10.828 1.00 80.06 194 PRO A O 1
ATOM 1543 N N . SER A 1 195 ? 5.169 -6.651 10.987 1.00 77.12 195 SER A N 1
ATOM 1544 C CA . SER A 1 195 ? 5.390 -6.636 9.547 1.00 77.12 195 SER A CA 1
ATOM 1545 C C . SER A 1 195 ? 4.833 -7.912 8.938 1.00 77.12 195 SER A C 1
ATOM 1547 O O . SER A 1 195 ? 5.152 -9.016 9.379 1.00 77.12 195 SER A O 1
ATOM 1549 N N . VAL A 1 196 ? 4.041 -7.742 7.893 1.00 78.75 196 VAL A N 1
ATOM 1550 C CA . VAL A 1 196 ? 3.580 -8.830 7.046 1.00 78.75 196 VAL A CA 1
ATOM 1551 C C . VAL A 1 196 ? 4.406 -8.786 5.768 1.00 78.75 196 VAL A C 1
ATOM 1553 O O . VAL A 1 196 ? 4.439 -7.758 5.093 1.00 78.75 196 VAL A O 1
ATOM 1556 N N . SER A 1 197 ? 5.086 -9.884 5.458 1.00 78.25 197 SER A N 1
ATOM 1557 C CA . SER A 1 197 ? 5.817 -10.064 4.206 1.00 78.25 197 SER A CA 1
ATOM 1558 C C . SER A 1 197 ? 5.267 -11.272 3.466 1.00 78.25 197 SER A C 1
ATOM 1560 O O . SER A 1 197 ? 4.973 -12.294 4.083 1.00 78.25 197 SER A O 1
ATOM 1562 N N . SER A 1 198 ? 5.152 -11.133 2.152 1.00 82.25 198 SER A N 1
ATOM 1563 C CA . SER A 1 198 ? 4.862 -12.218 1.224 1.00 82.25 198 SER A CA 1
ATOM 1564 C C . SER A 1 198 ? 6.005 -12.286 0.221 1.00 82.25 198 SER A C 1
ATOM 1566 O O . SER A 1 198 ? 6.487 -11.243 -0.225 1.00 8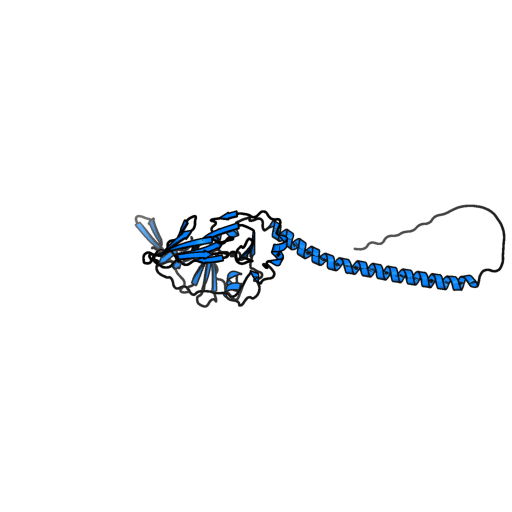2.25 198 SER A O 1
ATOM 1568 N N . ASP A 1 199 ? 6.419 -13.499 -0.132 1.00 82.62 199 ASP A N 1
ATOM 1569 C CA . ASP A 1 199 ? 7.437 -13.738 -1.160 1.00 82.62 199 ASP A CA 1
ATOM 1570 C C . ASP A 1 199 ? 6.838 -13.720 -2.578 1.00 82.62 199 ASP A C 1
ATOM 1572 O O . ASP A 1 199 ? 7.540 -13.941 -3.568 1.00 82.62 199 ASP A O 1
ATOM 1576 N N . PHE A 1 200 ? 5.534 -13.447 -2.694 1.00 87.62 200 PHE A N 1
ATOM 1577 C CA . PHE A 1 200 ? 4.841 -13.372 -3.969 1.00 87.62 200 PHE A CA 1
ATOM 1578 C C . PHE A 1 200 ? 5.398 -12.246 -4.851 1.00 87.62 200 PHE A C 1
ATOM 1580 O O . PHE A 1 200 ? 5.440 -11.074 -4.466 1.00 87.62 200 PHE A O 1
ATOM 1587 N N . ASN A 1 201 ? 5.767 -12.594 -6.084 1.00 88.00 201 ASN A N 1
ATOM 1588 C CA . AS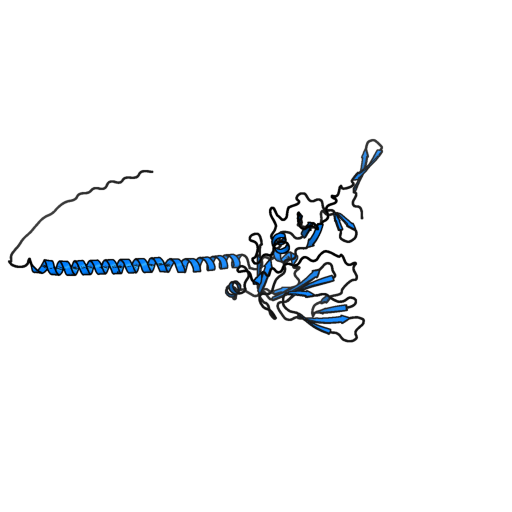N A 1 201 ? 6.210 -11.644 -7.096 1.00 88.00 201 ASN A CA 1
ATOM 1589 C C . ASN A 1 201 ? 5.278 -11.694 -8.307 1.00 88.00 201 ASN A C 1
ATOM 1591 O O . ASN A 1 201 ? 5.357 -12.612 -9.121 1.00 88.00 201 ASN A O 1
ATOM 1595 N N . ILE A 1 202 ? 4.461 -10.648 -8.463 1.00 89.00 202 ILE A N 1
ATOM 1596 C CA . ILE A 1 202 ? 3.517 -10.504 -9.579 1.00 89.00 202 ILE A CA 1
ATOM 1597 C C . ILE A 1 202 ? 4.177 -10.684 -10.954 1.00 89.00 202 ILE A C 1
ATOM 1599 O O . ILE A 1 202 ? 3.552 -11.216 -11.860 1.00 89.00 202 ILE A O 1
ATOM 1603 N N . LEU A 1 203 ? 5.438 -10.282 -11.134 1.00 88.00 203 LEU A N 1
ATOM 1604 C CA . LEU A 1 203 ? 6.103 -10.350 -12.441 1.00 88.00 203 LEU A CA 1
ATOM 1605 C C . LEU A 1 203 ? 6.473 -11.774 -12.870 1.00 88.00 203 LEU A C 1
ATOM 1607 O O . LEU A 1 203 ? 6.720 -11.999 -14.056 1.00 88.00 203 LEU A O 1
ATOM 1611 N N . ASN A 1 204 ? 6.528 -12.710 -11.919 1.00 87.06 204 ASN A N 1
ATOM 1612 C CA . ASN A 1 204 ? 6.783 -14.120 -12.199 1.00 87.06 204 ASN A CA 1
ATOM 1613 C C . ASN A 1 204 ? 5.519 -14.844 -12.679 1.00 87.06 204 ASN A C 1
ATOM 1615 O O . ASN A 1 204 ? 5.622 -15.942 -13.223 1.00 87.06 204 ASN A O 1
ATOM 1619 N N . ASP A 1 205 ? 4.342 -14.241 -12.497 1.00 86.38 205 ASP A N 1
ATOM 1620 C CA . ASP A 1 205 ? 3.088 -14.830 -12.936 1.00 86.38 205 ASP A CA 1
ATOM 1621 C C . ASP A 1 205 ? 2.880 -14.664 -14.451 1.00 86.38 205 ASP A C 1
ATOM 1623 O O . ASP A 1 205 ? 3.204 -13.634 -15.059 1.00 86.38 205 ASP A O 1
ATOM 1627 N N . SER A 1 206 ? 2.274 -15.682 -15.062 1.00 81.69 206 SER A N 1
ATOM 1628 C CA . SER A 1 206 ? 1.851 -15.682 -16.462 1.00 81.69 206 SER A CA 1
ATOM 1629 C C . SER A 1 206 ? 0.995 -14.464 -16.836 1.00 81.69 206 SER A C 1
ATOM 1631 O O . SER A 1 206 ? 1.146 -13.927 -17.937 1.00 81.69 206 SER A O 1
ATOM 1633 N N . CYS A 1 207 ? 0.160 -13.971 -15.909 1.00 79.38 207 CYS A N 1
ATOM 1634 C CA . CYS A 1 207 ? -0.719 -12.824 -16.114 1.00 79.38 207 CYS A CA 1
ATOM 1635 C C . CYS A 1 207 ? 0.039 -11.560 -16.500 1.00 79.38 207 CYS A C 1
ATOM 1637 O O . CYS A 1 207 ? -0.439 -10.764 -17.309 1.00 79.38 207 CYS A O 1
ATOM 1639 N N . CYS A 1 208 ? 1.221 -11.405 -15.908 1.00 82.88 208 CYS A N 1
ATOM 1640 C CA . CYS A 1 208 ? 1.804 -10.114 -15.595 1.00 82.88 208 CYS A CA 1
ATOM 1641 C C . CYS A 1 208 ? 3.267 -9.997 -16.050 1.00 82.88 208 CYS A C 1
ATOM 1643 O O . CYS A 1 208 ? 3.943 -9.010 -15.766 1.00 82.88 208 CYS A O 1
ATOM 1645 N N . SER A 1 209 ? 3.752 -11.002 -16.782 1.00 81.12 209 SER A N 1
ATOM 1646 C CA . SER A 1 209 ? 5.104 -11.032 -17.328 1.00 81.12 209 SER A CA 1
ATOM 1647 C C . SER A 1 209 ? 5.305 -10.035 -18.480 1.00 81.12 209 SER A C 1
ATOM 1649 O O . SER A 1 209 ? 4.395 -9.708 -19.247 1.00 81.12 209 SER A O 1
ATOM 1651 N N . LEU A 1 210 ? 6.560 -9.618 -18.681 1.00 71.94 210 LEU A N 1
ATOM 1652 C CA . LEU A 1 210 ? 6.953 -8.683 -19.748 1.00 71.94 210 LEU A CA 1
ATOM 1653 C C . LEU A 1 210 ? 6.611 -9.198 -21.160 1.00 71.94 210 LEU A C 1
ATOM 1655 O O . LEU A 1 210 ? 6.486 -8.405 -22.094 1.00 71.94 210 LEU A O 1
ATOM 1659 N N . SER A 1 211 ? 6.474 -10.516 -21.335 1.00 70.00 211 SER A N 1
ATOM 1660 C CA . SER A 1 211 ? 6.164 -11.137 -22.628 1.00 70.00 211 SER A CA 1
ATOM 1661 C C . SER A 1 211 ? 4.820 -10.662 -23.192 1.00 70.00 211 SER A C 1
ATOM 1663 O O . SER A 1 211 ? 4.772 -10.264 -24.357 1.00 70.00 211 SER A O 1
ATOM 1665 N N . ARG A 1 212 ? 3.786 -10.556 -22.346 1.00 66.25 212 ARG A N 1
ATOM 1666 C CA . ARG A 1 212 ? 2.472 -10.000 -22.708 1.00 66.25 212 ARG A CA 1
ATOM 1667 C C . ARG A 1 212 ? 2.540 -8.514 -23.057 1.00 66.25 212 ARG A C 1
ATOM 1669 O O . ARG A 1 212 ? 1.819 -8.039 -23.927 1.00 66.25 212 ARG A O 1
ATOM 1676 N N . PHE A 1 213 ? 3.480 -7.783 -22.460 1.00 63.09 213 PHE A N 1
ATOM 1677 C CA . PHE A 1 213 ? 3.653 -6.351 -22.704 1.00 63.09 213 PHE A CA 1
ATOM 1678 C C . PHE A 1 213 ? 4.335 -6.026 -24.039 1.00 63.09 213 PHE A C 1
ATOM 1680 O O . PHE A 1 213 ? 4.164 -4.930 -24.569 1.00 63.09 213 PHE A O 1
ATOM 1687 N N . LYS A 1 214 ? 5.121 -6.942 -24.622 1.00 61.47 214 LYS A N 1
ATOM 1688 C CA . LYS A 1 214 ? 5.818 -6.679 -25.899 1.00 61.47 214 LYS A CA 1
ATOM 1689 C C . LYS A 1 214 ? 4.855 -6.367 -27.051 1.00 61.47 214 LYS A C 1
ATOM 1691 O O . LYS A 1 214 ? 5.264 -5.686 -27.990 1.00 61.47 214 LYS A O 1
ATOM 1696 N N . ILE A 1 215 ? 3.603 -6.806 -26.941 1.00 57.47 215 ILE A N 1
ATOM 1697 C CA . ILE A 1 215 ? 2.512 -6.549 -27.889 1.00 57.47 215 ILE A CA 1
ATOM 1698 C C . ILE A 1 215 ? 2.041 -5.076 -27.813 1.00 57.47 215 ILE A C 1
ATOM 1700 O O . ILE A 1 215 ? 1.544 -4.522 -28.787 1.00 57.47 215 ILE A O 1
ATOM 1704 N N . LEU A 1 216 ? 2.310 -4.380 -26.702 1.00 56.97 216 LEU A N 1
ATOM 1705 C CA . LEU A 1 216 ? 1.812 -3.034 -26.379 1.00 56.97 216 LEU A CA 1
ATOM 1706 C C . LEU A 1 216 ? 2.732 -1.877 -26.801 1.00 56.97 216 LEU A C 1
ATOM 1708 O O . LEU A 1 216 ? 2.525 -0.730 -26.405 1.00 56.97 216 LEU A O 1
ATOM 1712 N N . LYS A 1 217 ? 3.762 -2.147 -27.610 1.00 55.84 217 LYS A N 1
ATOM 1713 C CA . LYS A 1 217 ? 4.784 -1.155 -28.000 1.00 55.84 217 LYS A CA 1
ATOM 1714 C C . LYS A 1 217 ? 4.255 0.057 -28.782 1.00 55.84 217 LYS A C 1
ATOM 1716 O O . LYS A 1 217 ? 4.965 1.055 -28.854 1.00 55.84 217 LYS A O 1
ATOM 1721 N N . ASN A 1 218 ? 3.042 -0.006 -29.331 1.00 56.12 218 ASN A N 1
ATOM 1722 C CA . ASN A 1 218 ? 2.466 1.064 -30.154 1.00 56.12 218 ASN A CA 1
ATOM 1723 C C . ASN A 1 218 ? 1.610 2.072 -29.364 1.00 56.12 218 ASN A C 1
ATOM 1725 O O . ASN A 1 218 ? 0.973 2.935 -29.964 1.00 56.12 218 ASN A O 1
ATOM 1729 N N . ILE A 1 219 ? 1.578 1.985 -28.031 1.00 61.03 219 ILE A N 1
ATOM 1730 C CA . ILE A 1 219 ? 0.753 2.877 -27.210 1.00 61.03 219 ILE A CA 1
ATOM 1731 C C . ILE A 1 219 ? 1.501 4.187 -26.931 1.00 61.03 219 ILE A C 1
ATOM 1733 O O . ILE A 1 219 ? 2.677 4.161 -26.554 1.00 61.03 219 ILE A O 1
ATOM 1737 N N . PRO A 1 220 ? 0.827 5.347 -27.028 1.00 61.91 220 PRO A N 1
ATOM 1738 C CA . PRO A 1 220 ? 1.405 6.612 -26.604 1.00 61.91 220 PRO A CA 1
ATOM 1739 C C . PRO A 1 220 ? 1.811 6.574 -25.125 1.00 61.91 220 PRO A C 1
ATOM 1741 O O . PRO A 1 220 ? 1.018 6.286 -24.225 1.00 61.91 220 PRO A O 1
ATOM 1744 N N . VAL A 1 221 ? 3.075 6.908 -24.867 1.00 64.94 221 VAL A N 1
ATOM 1745 C CA . VAL A 1 221 ? 3.649 6.940 -23.520 1.00 64.94 221 VAL A CA 1
ATOM 1746 C C . VAL A 1 221 ? 2.995 8.061 -22.713 1.00 64.94 221 VAL A C 1
ATOM 1748 O O . VAL A 1 221 ? 3.273 9.243 -22.919 1.00 64.94 221 VAL A O 1
ATOM 1751 N N . SER A 1 222 ? 2.159 7.692 -21.745 1.00 68.31 222 SER A N 1
ATOM 1752 C CA . SER A 1 222 ? 1.546 8.654 -20.830 1.00 68.31 222 SER A CA 1
ATOM 1753 C C . SER A 1 222 ? 2.560 9.141 -19.794 1.00 68.31 222 SER A C 1
ATOM 1755 O O . SER A 1 222 ? 3.359 8.369 -19.261 1.00 68.31 222 SER A O 1
ATOM 1757 N N . LYS A 1 223 ? 2.549 10.442 -19.491 1.00 77.69 223 LYS A N 1
ATOM 1758 C CA . LYS A 1 223 ? 3.385 11.034 -18.439 1.00 77.69 223 LYS A CA 1
ATOM 1759 C C . LYS A 1 223 ? 2.567 11.122 -17.155 1.00 77.69 223 LYS A C 1
ATOM 1761 O O . LYS A 1 223 ? 1.677 11.958 -17.046 1.00 77.69 223 LYS A O 1
ATOM 1766 N N . ILE A 1 224 ? 2.880 10.269 -16.187 1.00 79.00 224 ILE A N 1
ATOM 1767 C CA . ILE A 1 224 ? 2.172 10.182 -14.909 1.00 79.00 224 ILE A CA 1
ATOM 1768 C C . ILE A 1 224 ? 3.053 10.813 -13.838 1.00 79.00 224 ILE A C 1
ATOM 1770 O O . ILE A 1 224 ? 4.136 10.311 -13.542 1.00 79.00 224 ILE A O 1
ATOM 1774 N N . LYS A 1 225 ? 2.604 11.928 -13.259 1.00 81.19 225 LYS A N 1
ATOM 1775 C CA . LYS A 1 225 ? 3.349 12.645 -12.219 1.00 81.19 225 LYS A CA 1
ATOM 1776 C C . LYS A 1 225 ? 2.469 13.009 -11.043 1.00 81.19 225 LYS A C 1
ATOM 1778 O O . LYS A 1 225 ? 1.339 13.439 -11.245 1.00 81.19 225 LYS A O 1
ATOM 1783 N N . ASN A 1 226 ? 3.033 12.921 -9.838 1.00 73.75 226 ASN A N 1
ATOM 1784 C CA . ASN A 1 226 ? 2.434 13.468 -8.616 1.00 73.75 226 ASN A CA 1
ATOM 1785 C C . ASN A 1 226 ? 1.007 12.954 -8.322 1.00 73.75 226 ASN A C 1
ATOM 1787 O O . ASN A 1 226 ? 0.150 13.689 -7.833 1.00 73.75 226 ASN A O 1
ATOM 1791 N N . ILE A 1 227 ? 0.737 11.689 -8.656 1.00 80.44 227 ILE A N 1
ATOM 1792 C CA . ILE A 1 227 ? -0.545 11.036 -8.376 1.00 80.44 227 ILE A CA 1
ATOM 1793 C C . ILE A 1 227 ? -0.415 10.231 -7.086 1.00 80.44 227 ILE A C 1
ATOM 1795 O O . ILE A 1 227 ? 0.572 9.528 -6.886 1.00 80.44 227 ILE A O 1
ATOM 1799 N N . ASN A 1 228 ? -1.424 10.305 -6.218 1.00 81.44 228 ASN A N 1
ATOM 1800 C CA . ASN A 1 228 ? -1.513 9.393 -5.084 1.00 81.44 228 ASN A CA 1
ATOM 1801 C C . ASN A 1 228 ? -1.789 7.966 -5.600 1.00 81.44 228 ASN A C 1
ATOM 1803 O O . ASN A 1 228 ? -2.781 7.765 -6.299 1.00 81.44 228 ASN A O 1
ATOM 1807 N N . LEU A 1 229 ? -0.944 6.999 -5.224 1.00 85.88 229 LEU A N 1
ATOM 1808 C CA . LEU A 1 229 ? -1.106 5.577 -5.546 1.00 85.88 229 LEU A CA 1
ATOM 1809 C C . LEU A 1 229 ? -2.523 5.050 -5.269 1.00 85.88 229 LEU A C 1
ATOM 1811 O O . LEU A 1 229 ? -3.055 4.326 -6.102 1.00 85.88 229 LEU A O 1
ATOM 1815 N N . ASP A 1 230 ? -3.191 5.505 -4.205 1.00 81.19 230 ASP A N 1
ATOM 1816 C CA . ASP A 1 230 ? -4.578 5.125 -3.878 1.00 81.19 230 ASP A CA 1
ATOM 1817 C C . ASP A 1 230 ? -5.559 5.390 -5.042 1.00 81.19 230 ASP A C 1
ATOM 1819 O O . ASP A 1 230 ? -6.552 4.691 -5.230 1.00 81.19 230 ASP A O 1
ATOM 1823 N N . LYS A 1 231 ? -5.273 6.400 -5.875 1.00 80.69 231 LYS A N 1
ATOM 1824 C CA . LYS A 1 231 ? -6.110 6.797 -7.017 1.00 80.69 231 LYS A CA 1
ATOM 1825 C C . LYS A 1 231 ? -5.817 6.007 -8.294 1.00 80.69 231 LYS A C 1
ATOM 1827 O O . LYS A 1 231 ? -6.568 6.144 -9.259 1.00 80.69 231 LYS A O 1
ATOM 1832 N N . LEU A 1 232 ? -4.769 5.177 -8.325 1.00 77.31 232 LEU A N 1
ATOM 1833 C CA . LEU A 1 232 ? -4.423 4.367 -9.501 1.00 77.31 232 LEU A CA 1
ATOM 1834 C C . LEU A 1 232 ? -5.515 3.352 -9.859 1.00 77.31 232 LEU A C 1
ATOM 1836 O O . LEU A 1 232 ? -5.705 3.070 -11.040 1.00 77.31 232 LEU A O 1
ATOM 1840 N N . LYS A 1 233 ? -6.298 2.883 -8.877 1.00 72.94 233 LYS A N 1
ATOM 1841 C CA . LYS A 1 233 ? -7.469 2.017 -9.109 1.00 72.94 233 LYS A CA 1
ATOM 1842 C C . LYS A 1 233 ? -8.523 2.673 -10.011 1.00 72.94 233 LYS A C 1
ATOM 1844 O O . LYS A 1 233 ? -9.150 1.998 -10.821 1.00 72.94 233 LYS A O 1
ATOM 1849 N N . ASN A 1 234 ? -8.680 3.992 -9.934 1.00 65.62 234 ASN A N 1
ATOM 1850 C CA . ASN A 1 234 ? -9.736 4.722 -10.649 1.00 65.62 234 ASN A CA 1
ATOM 1851 C C . ASN A 1 234 ? -9.246 5.393 -11.932 1.00 65.62 234 ASN A C 1
ATOM 1853 O O . ASN A 1 234 ? -10.037 5.965 -12.683 1.00 65.62 234 ASN A O 1
ATOM 1857 N N . LEU A 1 235 ? -7.940 5.353 -12.191 1.00 65.19 235 LEU A N 1
ATOM 1858 C CA . LEU A 1 235 ? -7.402 5.887 -13.424 1.00 65.19 235 LEU A CA 1
ATOM 1859 C C . LEU A 1 235 ? -7.791 4.963 -14.578 1.00 65.19 235 LEU A C 1
ATOM 1861 O O . LEU A 1 235 ? -7.301 3.838 -14.671 1.00 65.19 235 LEU A O 1
ATOM 1865 N N . LYS A 1 236 ? -8.633 5.481 -15.483 1.00 55.41 236 LYS A N 1
ATOM 1866 C CA . LYS A 1 236 ? -8.811 4.975 -16.852 1.00 55.41 236 LYS A CA 1
ATOM 1867 C C . LYS A 1 236 ? -7.525 5.227 -17.647 1.00 55.41 236 LYS A C 1
ATOM 1869 O O . LYS A 1 236 ? -7.505 5.985 -18.610 1.00 55.41 236 LYS A O 1
ATOM 1874 N N . ILE A 1 237 ? -6.407 4.678 -17.184 1.00 54.81 237 ILE A N 1
ATOM 1875 C CA . ILE A 1 237 ? -5.242 4.517 -18.045 1.00 54.81 237 ILE A CA 1
ATOM 1876 C C . ILE A 1 237 ? -5.696 3.508 -19.087 1.00 54.81 237 ILE A C 1
ATOM 1878 O O . ILE A 1 237 ? -6.243 2.475 -18.714 1.00 54.81 237 ILE A O 1
ATOM 1882 N N . VAL A 1 238 ? -5.547 3.864 -20.361 1.00 50.12 238 VAL A N 1
ATOM 1883 C CA . VAL A 1 238 ? -5.795 3.020 -21.535 1.00 50.12 238 VAL A CA 1
ATOM 1884 C C . VAL A 1 238 ? -5.239 1.621 -21.236 1.00 50.12 238 VAL A C 1
ATOM 1886 O O . VAL A 1 238 ? -4.033 1.409 -21.288 1.00 50.12 238 VAL A O 1
ATOM 1889 N N . SER A 1 239 ? -6.099 0.718 -20.769 1.00 53.09 239 SER A N 1
ATOM 1890 C CA . SER A 1 239 ? -5.753 -0.602 -20.222 1.00 53.09 239 SER A CA 1
ATOM 1891 C C . SER A 1 239 ? -6.912 -1.560 -20.458 1.00 53.09 239 SER A C 1
ATOM 1893 O O . SER A 1 239 ? -6.664 -2.701 -20.816 1.00 53.09 239 SER A O 1
ATOM 1895 N N . ASP A 1 240 ? -8.164 -1.106 -20.332 1.00 49.75 240 ASP A N 1
ATOM 1896 C CA . ASP A 1 240 ? -9.340 -1.975 -20.511 1.00 49.75 240 ASP A CA 1
ATOM 1897 C C . ASP A 1 240 ? -9.547 -2.388 -21.985 1.00 49.75 240 ASP A C 1
ATOM 1899 O O . ASP A 1 240 ? -9.818 -3.553 -22.268 1.00 49.75 240 ASP A O 1
ATOM 1903 N N . GLN A 1 241 ? -9.324 -1.472 -22.941 1.00 47.41 241 GLN A N 1
ATOM 1904 C CA . GLN A 1 241 ? -9.291 -1.807 -24.380 1.00 47.41 241 GLN A CA 1
ATOM 1905 C C . GLN A 1 241 ? -8.107 -2.718 -24.732 1.00 47.41 241 GLN A C 1
ATOM 1907 O O . GLN A 1 241 ? -8.215 -3.611 -25.552 1.00 47.41 241 GLN A O 1
ATOM 1912 N N . ILE A 1 242 ? -6.979 -2.543 -24.049 1.00 54.41 242 ILE A N 1
ATOM 1913 C CA . ILE A 1 242 ? -5.771 -3.336 -24.286 1.00 54.41 242 ILE A CA 1
ATOM 1914 C C . ILE A 1 242 ? -5.890 -4.755 -23.722 1.00 54.41 242 ILE A C 1
ATOM 1916 O O . ILE A 1 242 ? -5.404 -5.699 -24.332 1.00 54.41 242 ILE A O 1
ATOM 1920 N N . LEU A 1 243 ? -6.512 -4.919 -22.553 1.00 55.97 243 LEU A N 1
ATOM 1921 C CA . LEU A 1 243 ? -6.747 -6.230 -21.946 1.00 55.97 243 LEU A CA 1
ATOM 1922 C C . LEU A 1 243 ? -7.707 -7.073 -22.791 1.00 55.97 243 LEU A C 1
ATOM 1924 O O . LEU A 1 243 ? -7.477 -8.272 -22.918 1.00 55.97 243 LEU A O 1
ATOM 1928 N N . SER A 1 244 ? -8.723 -6.446 -23.393 1.00 53.38 244 SER A N 1
ATOM 1929 C CA . SER A 1 244 ? -9.626 -7.117 -24.338 1.00 53.38 244 SER A CA 1
ATOM 1930 C C . SER A 1 244 ? -8.902 -7.496 -25.634 1.00 53.38 244 SER A C 1
ATOM 1932 O O . SER A 1 244 ? -8.928 -8.665 -26.009 1.00 53.38 244 SER A O 1
ATOM 1934 N N . ASP A 1 245 ? -8.133 -6.577 -26.227 1.00 53.38 245 ASP A N 1
ATOM 1935 C CA . ASP A 1 245 ? -7.338 -6.870 -27.430 1.00 53.38 245 ASP A CA 1
ATOM 1936 C C . ASP A 1 245 ? -6.293 -7.990 -27.197 1.00 53.38 245 ASP A C 1
ATOM 1938 O O . ASP A 1 245 ? -6.017 -8.789 -28.090 1.00 53.38 245 ASP A O 1
ATOM 1942 N N . LEU A 1 246 ? -5.704 -8.092 -25.996 1.00 55.28 246 LEU A N 1
ATOM 1943 C CA . LEU A 1 246 ? -4.752 -9.159 -25.649 1.00 55.28 246 LEU A CA 1
ATOM 1944 C C . LEU A 1 246 ? -5.420 -10.527 -25.446 1.00 55.28 246 LEU A C 1
ATOM 1946 O O . LEU A 1 246 ? -4.821 -11.545 -25.796 1.00 55.28 246 LEU A O 1
ATOM 1950 N N . GLN A 1 247 ? -6.635 -10.566 -24.890 1.00 57.75 247 GLN A N 1
ATOM 1951 C CA . GLN A 1 247 ? -7.401 -11.810 -24.758 1.00 57.75 247 GLN A CA 1
ATOM 1952 C C . GLN A 1 247 ? -7.777 -12.376 -26.135 1.00 57.75 247 GLN A C 1
ATOM 1954 O O . GLN A 1 247 ? -7.642 -13.580 -26.355 1.00 57.75 247 GLN A O 1
ATOM 1959 N N . ASP A 1 248 ? -8.136 -11.516 -27.090 1.00 57.25 248 ASP A N 1
ATOM 1960 C CA . ASP A 1 248 ? -8.470 -11.928 -28.459 1.00 57.25 248 ASP A CA 1
ATOM 1961 C C . ASP A 1 248 ? -7.253 -12.474 -29.239 1.00 57.25 248 ASP A C 1
ATOM 1963 O O . ASP A 1 248 ? -7.380 -13.396 -30.055 1.00 57.25 248 ASP A O 1
ATOM 1967 N N . VAL A 1 249 ? -6.042 -11.975 -28.959 1.00 56.66 249 VAL A N 1
ATOM 1968 C CA . VAL A 1 249 ? -4.793 -12.489 -29.560 1.00 56.66 249 VAL A CA 1
ATOM 1969 C C . VAL A 1 249 ? -4.431 -13.892 -29.043 1.00 56.66 249 VAL A C 1
ATOM 1971 O O . VAL A 1 249 ? -4.014 -14.748 -29.828 1.00 56.66 249 VAL A O 1
ATOM 1974 N N . ASP A 1 250 ? -4.621 -14.171 -27.748 1.00 53.84 250 ASP A N 1
ATOM 1975 C CA . ASP A 1 250 ? -4.406 -15.520 -27.191 1.00 53.84 250 ASP A CA 1
ATOM 1976 C C . ASP A 1 250 ? -5.427 -16.525 -27.768 1.00 53.84 250 ASP A C 1
ATOM 1978 O O . ASP A 1 250 ? -5.076 -17.661 -28.103 1.00 53.84 250 ASP A O 1
ATOM 1982 N N . ILE A 1 251 ? -6.677 -16.096 -27.977 1.00 55.44 251 ILE A N 1
ATOM 1983 C CA . ILE A 1 251 ? -7.727 -16.919 -28.593 1.00 55.44 251 ILE A CA 1
ATOM 1984 C C . ILE A 1 251 ? -7.394 -17.240 -30.062 1.00 55.44 251 ILE A C 1
ATOM 1986 O O . ILE A 1 251 ? -7.464 -18.399 -30.479 1.00 55.44 251 ILE A O 1
ATOM 1990 N N . THR A 1 252 ? -6.983 -16.247 -30.856 1.00 52.81 252 THR A N 1
ATOM 1991 C CA . THR A 1 252 ? -6.687 -16.431 -32.292 1.00 52.81 252 THR A CA 1
ATOM 1992 C C . THR A 1 252 ? -5.487 -17.344 -32.559 1.00 52.81 252 THR A C 1
ATOM 1994 O O . THR A 1 252 ? -5.532 -18.156 -33.488 1.00 52.81 252 THR A O 1
ATOM 1997 N N . ASN A 1 253 ? -4.447 -17.306 -31.721 1.00 53.38 253 ASN A N 1
ATOM 1998 C CA . ASN A 1 253 ? -3.327 -18.249 -31.826 1.00 53.38 253 ASN A CA 1
ATOM 1999 C C . ASN A 1 253 ? -3.748 -19.702 -31.554 1.00 53.38 253 ASN A C 1
ATOM 2001 O O . ASN A 1 253 ? -3.239 -20.619 -32.203 1.00 53.38 253 ASN A O 1
ATOM 2005 N N . ASN A 1 254 ? -4.713 -19.919 -30.657 1.00 50.41 254 ASN A N 1
ATOM 2006 C CA . ASN A 1 254 ? -5.264 -21.251 -30.413 1.00 50.41 254 ASN A CA 1
ATOM 2007 C C . ASN A 1 254 ? -6.111 -21.749 -31.598 1.00 50.41 254 ASN A C 1
ATOM 2009 O O . ASN A 1 254 ? -6.033 -22.923 -31.962 1.00 50.41 254 ASN A O 1
ATOM 2013 N N . PHE A 1 255 ? -6.851 -20.862 -32.273 1.00 51.62 255 PHE A N 1
ATOM 2014 C CA . PHE A 1 255 ? -7.614 -21.219 -33.476 1.00 51.62 255 PHE A CA 1
ATOM 2015 C C . PHE A 1 255 ? -6.728 -21.606 -34.670 1.00 51.62 255 PHE A C 1
ATOM 2017 O O . PHE A 1 255 ? -7.058 -22.553 -35.385 1.00 51.62 255 PHE A O 1
ATOM 2024 N N . ASN A 1 256 ? -5.574 -20.961 -34.863 1.00 51.88 256 ASN A N 1
ATOM 2025 C CA . ASN A 1 256 ? -4.666 -21.296 -35.970 1.00 51.88 256 ASN A CA 1
ATOM 2026 C C . ASN A 1 256 ? -4.100 -22.725 -35.878 1.00 51.88 256 ASN A C 1
ATOM 2028 O O . ASN A 1 256 ? -3.912 -23.381 -36.905 1.00 51.88 256 ASN A O 1
ATOM 2032 N N . ASN A 1 257 ? -3.920 -23.258 -34.666 1.00 53.47 257 ASN A N 1
ATOM 2033 C CA . ASN A 1 257 ? -3.507 -24.651 -34.470 1.00 53.47 257 ASN A CA 1
ATOM 2034 C C . ASN A 1 257 ? -4.629 -25.657 -34.793 1.00 53.47 257 ASN A C 1
ATOM 2036 O O . ASN A 1 257 ? -4.343 -26.781 -35.208 1.00 53.47 257 ASN A O 1
ATOM 2040 N N . HIS A 1 258 ? -5.898 -25.251 -34.694 1.00 54.50 258 HIS A N 1
ATOM 2041 C CA . HIS A 1 258 ? -7.045 -26.092 -35.048 1.00 54.50 258 HIS A CA 1
ATOM 2042 C C . HIS A 1 258 ? -7.399 -26.079 -36.543 1.00 54.50 258 HIS A C 1
ATOM 2044 O O . HIS A 1 258 ? -8.075 -26.999 -36.996 1.00 54.50 258 HIS A O 1
ATOM 2050 N N . ILE A 1 259 ? -6.924 -25.103 -37.329 1.00 57.75 259 ILE A N 1
ATOM 2051 C CA . ILE A 1 259 ? -7.210 -25.004 -38.777 1.00 57.75 259 ILE A CA 1
ATOM 2052 C C . ILE A 1 259 ? -6.271 -25.889 -39.622 1.00 57.75 259 ILE A C 1
ATOM 2054 O O . ILE A 1 259 ? -6.647 -26.333 -40.706 1.00 57.75 259 ILE A O 1
ATOM 2058 N N . SER A 1 260 ? -5.085 -26.242 -39.117 1.00 57.34 260 SER A N 1
ATOM 2059 C CA . SER A 1 260 ? -4.148 -27.125 -39.838 1.00 57.34 260 SER A CA 1
ATOM 2060 C C . SER A 1 260 ? -4.631 -28.586 -39.910 1.00 57.34 260 SER A C 1
ATOM 2062 O O . SER A 1 260 ? -4.479 -29.263 -40.930 1.00 57.34 260 SER A O 1
ATOM 2064 N N . PHE A 1 261 ? -5.293 -29.066 -38.852 1.00 62.38 261 PHE A N 1
ATOM 2065 C CA . PHE A 1 261 ? -5.784 -30.444 -38.757 1.00 62.38 261 PHE A CA 1
ATOM 2066 C C . PHE A 1 261 ? -6.858 -30.814 -39.810 1.00 62.38 261 PHE A C 1
ATOM 2068 O O . PHE A 1 261 ? -6.702 -31.853 -40.453 1.00 62.38 261 PHE A O 1
ATOM 2075 N N . PRO A 1 262 ? -7.905 -30.000 -40.074 1.00 71.50 262 PRO A N 1
ATOM 2076 C CA . PRO A 1 262 ? -8.913 -30.320 -41.088 1.00 71.50 262 PRO A CA 1
ATOM 2077 C C . PRO A 1 262 ? -8.392 -30.217 -42.530 1.00 71.50 262 PRO A C 1
ATOM 2079 O O . PRO A 1 262 ? -8.884 -30.915 -43.411 1.00 71.50 262 PRO A O 1
ATOM 2082 N N . ILE A 1 263 ? -7.381 -29.389 -42.808 1.00 76.69 263 ILE A N 1
ATOM 2083 C CA . ILE A 1 263 ? -6.838 -29.255 -44.171 1.00 76.69 263 ILE A CA 1
ATOM 2084 C C . ILE A 1 263 ? -6.033 -30.507 -44.554 1.00 76.69 263 ILE A C 1
ATOM 2086 O O . ILE A 1 263 ? -6.168 -31.022 -45.667 1.00 76.69 263 ILE A O 1
ATOM 2090 N N . LEU A 1 264 ? -5.245 -31.050 -43.620 1.00 75.25 264 LEU A N 1
ATOM 2091 C CA . LEU A 1 264 ? -4.481 -32.283 -43.835 1.00 75.25 264 LEU A CA 1
ATOM 2092 C C . LEU A 1 264 ? -5.381 -33.516 -44.007 1.00 75.25 264 LEU A C 1
ATOM 2094 O O . LEU A 1 264 ? -5.064 -34.392 -44.815 1.00 75.25 264 LEU A O 1
ATOM 2098 N N . THR A 1 265 ? -6.519 -33.581 -43.306 1.00 76.62 265 THR A N 1
ATOM 2099 C CA . THR A 1 265 ? -7.481 -34.683 -43.474 1.00 76.62 265 THR A CA 1
ATOM 2100 C C . THR A 1 265 ? -8.213 -34.610 -44.813 1.00 76.62 265 THR A C 1
ATOM 2102 O O . THR A 1 265 ? -8.402 -35.639 -45.456 1.00 76.62 265 THR A O 1
ATOM 2105 N N . ILE A 1 266 ? -8.557 -33.416 -45.301 1.00 84.38 266 ILE A N 1
ATOM 2106 C CA . ILE A 1 266 ? -9.173 -33.257 -46.628 1.00 84.38 266 ILE A CA 1
ATOM 2107 C C . ILE A 1 266 ? -8.197 -33.684 -47.737 1.00 84.38 266 ILE A C 1
ATOM 2109 O O . ILE A 1 266 ? -8.582 -34.417 -48.651 1.00 84.38 266 ILE A O 1
ATOM 2113 N N . LEU A 1 267 ? -6.919 -33.300 -47.641 1.00 84.94 267 LEU A N 1
ATOM 2114 C CA . LEU A 1 267 ? -5.900 -33.699 -48.620 1.00 84.94 267 LEU A CA 1
ATOM 2115 C C . LEU A 1 267 ? -5.664 -35.217 -48.640 1.00 84.94 267 LEU A C 1
ATOM 2117 O O . LEU A 1 267 ? -5.488 -35.788 -49.720 1.00 84.94 267 LEU A O 1
ATOM 2121 N N . SER A 1 268 ? -5.703 -35.889 -47.483 1.00 81.50 268 SER A N 1
ATOM 2122 C CA . SER A 1 268 ? -5.538 -37.347 -47.422 1.00 81.50 268 SER A CA 1
ATOM 2123 C C . SER A 1 268 ? -6.722 -38.090 -48.050 1.00 81.50 268 SER A C 1
ATOM 2125 O O . SER A 1 268 ? -6.514 -39.060 -48.780 1.00 81.50 268 SER A O 1
ATOM 2127 N N . VAL A 1 269 ? -7.950 -37.592 -47.864 1.00 88.44 269 VAL A N 1
ATOM 2128 C CA . VAL A 1 269 ? -9.157 -38.148 -48.495 1.00 88.44 269 VAL A CA 1
ATOM 2129 C C . VAL A 1 269 ? -9.109 -37.980 -50.015 1.00 88.44 269 VAL A C 1
ATOM 2131 O O . VAL A 1 269 ? -9.411 -38.929 -50.736 1.00 88.44 269 VAL A O 1
ATOM 2134 N N . ILE A 1 270 ? -8.666 -36.824 -50.523 1.00 89.25 270 ILE A N 1
ATOM 2135 C CA . ILE A 1 270 ? -8.512 -36.586 -51.972 1.00 89.25 270 ILE A CA 1
ATOM 2136 C C . ILE A 1 270 ? -7.448 -37.517 -52.577 1.00 89.25 270 ILE A C 1
ATOM 2138 O O . ILE A 1 270 ? -7.651 -38.094 -53.652 1.00 89.25 270 ILE A O 1
ATOM 2142 N N . LEU A 1 271 ? -6.324 -37.720 -51.882 1.00 87.75 271 LEU A N 1
ATOM 2143 C CA . LEU A 1 271 ? -5.294 -38.681 -52.291 1.00 87.75 271 LEU A CA 1
ATOM 2144 C C . LEU A 1 271 ? -5.826 -40.118 -52.309 1.00 87.75 271 LEU A C 1
ATOM 2146 O O . LEU A 1 271 ? -5.568 -40.868 -53.248 1.00 87.75 271 LEU A O 1
ATOM 2150 N N . TRP A 1 272 ? -6.624 -40.498 -51.316 1.00 89.44 272 TRP A N 1
ATOM 2151 C CA . TRP A 1 272 ? -7.222 -41.827 -51.267 1.00 89.44 272 TRP A CA 1
ATOM 2152 C C . TRP A 1 272 ? -8.243 -42.035 -52.394 1.00 89.44 272 TRP A C 1
ATOM 2154 O O . TRP A 1 272 ? -8.204 -43.045 -53.097 1.00 89.44 272 TRP A O 1
ATOM 2164 N N . PHE A 1 273 ? -9.099 -41.042 -52.648 1.00 88.62 273 PHE A N 1
ATOM 2165 C CA . PHE A 1 273 ? -10.103 -41.097 -53.712 1.00 88.62 273 PHE A CA 1
ATOM 2166 C C . PHE A 1 273 ? -9.465 -41.157 -55.107 1.00 88.62 273 PHE A C 1
ATOM 2168 O O . PHE A 1 273 ? -9.901 -41.926 -55.965 1.00 88.62 273 PHE A O 1
ATOM 2175 N N . SER A 1 274 ? -8.387 -40.401 -55.332 1.00 84.94 274 SER A N 1
ATOM 2176 C CA . SER A 1 274 ? -7.636 -40.449 -56.593 1.00 84.94 274 SER A CA 1
ATOM 2177 C C . SER A 1 274 ? -6.942 -41.799 -56.809 1.00 84.94 274 SER A C 1
ATOM 2179 O O . SER A 1 274 ? -6.994 -42.333 -57.918 1.00 84.94 274 SER A O 1
ATOM 2181 N N . LEU A 1 275 ? -6.385 -42.421 -55.763 1.00 85.88 275 LEU A N 1
ATOM 2182 C CA . LEU A 1 275 ? -5.831 -43.779 -55.845 1.00 85.88 275 LEU A CA 1
ATOM 2183 C C . LEU A 1 275 ? -6.904 -44.831 -56.164 1.00 85.88 275 LEU A C 1
ATOM 2185 O O . LEU A 1 275 ? -6.670 -45.710 -56.998 1.00 85.88 275 LEU A O 1
ATOM 2189 N N . VAL A 1 276 ? -8.094 -44.715 -55.568 1.00 86.31 276 VAL A N 1
ATOM 2190 C CA . VAL A 1 276 ? -9.240 -45.591 -55.863 1.00 86.31 276 VAL A CA 1
ATOM 2191 C C . VAL A 1 276 ? -9.695 -45.431 -57.317 1.00 86.31 276 VAL A C 1
ATOM 2193 O O . VAL A 1 276 ? -9.873 -46.431 -58.016 1.00 86.31 276 VAL A O 1
ATOM 2196 N N . LEU A 1 277 ? -9.804 -44.200 -57.824 1.00 83.38 277 LEU A N 1
ATOM 2197 C CA . LEU A 1 277 ? -10.140 -43.943 -59.229 1.00 83.38 277 LEU A CA 1
ATOM 2198 C C . LEU A 1 277 ? -9.089 -44.517 -60.189 1.00 83.38 277 LEU A C 1
ATOM 2200 O O . LEU A 1 277 ? -9.446 -45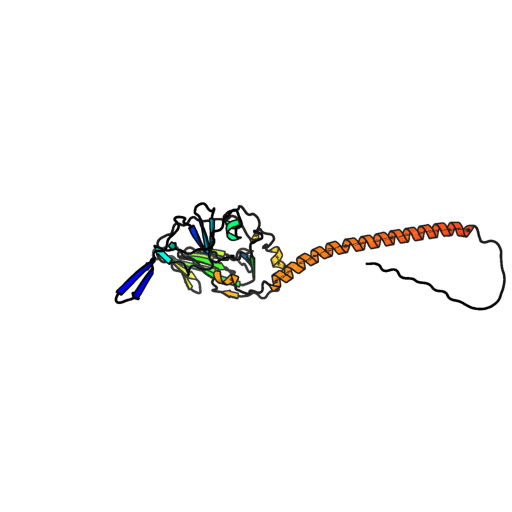.137 -61.191 1.00 83.38 277 LEU A O 1
ATOM 2204 N N . VAL A 1 278 ? -7.795 -44.391 -59.877 1.00 85.75 278 VAL A N 1
ATOM 2205 C CA . VAL A 1 278 ? -6.716 -44.996 -60.678 1.00 85.75 278 VAL A CA 1
ATOM 2206 C C . VAL A 1 278 ? -6.800 -46.526 -60.659 1.00 85.75 278 VAL A C 1
ATOM 2208 O O . VAL A 1 278 ? -6.613 -47.163 -61.702 1.00 85.75 278 VAL A O 1
ATOM 2211 N N . TYR A 1 279 ? -7.124 -47.127 -59.512 1.00 84.56 279 TYR A N 1
ATOM 2212 C CA . TYR A 1 279 ? -7.330 -48.570 -59.388 1.00 84.56 279 TYR A CA 1
ATOM 2213 C C . TYR A 1 279 ? -8.513 -49.053 -60.244 1.00 84.56 279 TYR A C 1
ATOM 2215 O O . TYR A 1 279 ? -8.362 -49.996 -61.029 1.00 84.56 279 TYR A O 1
ATOM 2223 N N . PHE A 1 280 ? -9.659 -48.366 -60.188 1.00 77.31 280 PHE A N 1
ATOM 2224 C CA . PHE A 1 280 ? -10.815 -48.677 -61.035 1.00 77.31 280 PHE A CA 1
ATOM 2225 C C . PHE A 1 280 ? -10.528 -48.453 -62.527 1.00 77.31 280 PHE A C 1
ATOM 2227 O O . PHE A 1 280 ? -10.887 -49.300 -63.345 1.00 77.31 280 PHE A O 1
ATOM 2234 N N . CYS A 1 281 ? -9.801 -47.398 -62.901 1.00 75.31 281 CYS A N 1
ATOM 2235 C CA . CYS A 1 281 ? -9.371 -47.162 -64.283 1.00 75.31 281 CYS A CA 1
ATOM 2236 C C . CYS A 1 281 ? -8.425 -48.258 -64.806 1.00 75.31 281 CYS A C 1
ATOM 2238 O O . CYS A 1 281 ? -8.554 -48.684 -65.958 1.00 75.31 281 CYS A O 1
ATOM 2240 N N . LYS A 1 282 ? -7.507 -48.774 -63.974 1.00 74.00 282 LYS A N 1
ATOM 2241 C CA . LYS A 1 282 ? -6.654 -49.922 -64.335 1.00 74.00 282 LYS A CA 1
ATOM 2242 C C . LYS A 1 282 ? -7.461 -51.214 -64.483 1.00 74.00 282 LYS A C 1
ATOM 2244 O O . LYS A 1 282 ? -7.241 -51.947 -65.447 1.00 74.00 282 LYS A O 1
ATOM 2249 N N . LYS A 1 283 ? -8.427 -51.465 -63.594 1.00 68.62 283 LYS A N 1
ATOM 2250 C CA . LYS A 1 283 ? -9.323 -52.631 -63.674 1.00 68.62 283 LYS A CA 1
ATOM 2251 C C . LYS A 1 283 ? -10.213 -52.580 -64.924 1.00 68.62 283 LYS A C 1
ATOM 2253 O O . LYS A 1 283 ? -10.386 -53.591 -65.600 1.00 68.62 283 LYS A O 1
ATOM 2258 N N . ASN A 1 284 ? -10.691 -51.394 -65.307 1.00 58.25 284 ASN A N 1
ATOM 2259 C CA . ASN A 1 284 ? -11.536 -51.221 -66.491 1.00 58.25 284 ASN A CA 1
ATOM 2260 C C . ASN A 1 284 ? -10.753 -51.328 -67.820 1.00 58.25 284 ASN A C 1
ATOM 2262 O O . ASN A 1 284 ? -11.302 -51.773 -68.827 1.00 58.25 284 ASN A O 1
ATOM 2266 N N . LYS A 1 285 ? -9.445 -51.016 -67.830 1.00 53.75 285 LYS A N 1
ATOM 2267 C CA . LYS A 1 285 ? -8.556 -51.312 -68.975 1.00 53.75 285 LYS A CA 1
ATOM 2268 C C . LYS A 1 285 ? -8.307 -52.813 -69.180 1.00 53.75 285 LYS A C 1
ATOM 2270 O O . LYS A 1 285 ? -8.092 -53.221 -70.316 1.00 53.75 285 LYS A O 1
ATOM 2275 N N . TYR A 1 286 ? -8.376 -53.628 -68.124 1.00 51.22 286 TYR A N 1
ATOM 2276 C CA . TYR A 1 286 ? -8.318 -55.091 -68.243 1.00 51.22 286 TYR A CA 1
ATOM 2277 C C . TYR A 1 286 ? -9.639 -55.698 -68.746 1.00 51.22 286 TYR A C 1
ATOM 2279 O O . TYR A 1 286 ? -9.610 -56.676 -69.484 1.00 51.22 286 TYR A O 1
ATOM 2287 N N . SER A 1 287 ? -10.784 -55.078 -68.436 1.00 47.16 287 SER A N 1
ATOM 2288 C CA . SER A 1 287 ? -12.104 -55.515 -68.926 1.00 47.16 287 SER A CA 1
ATOM 2289 C C . SER A 1 287 ? -12.361 -55.140 -70.399 1.00 47.16 287 SER A C 1
ATOM 2291 O O . SER A 1 287 ? -12.923 -55.921 -71.164 1.00 47.16 287 SER A O 1
ATOM 2293 N N . LYS A 1 288 ? -11.852 -53.987 -70.865 1.00 44.38 288 LYS A N 1
ATOM 2294 C CA . LYS A 1 288 ? -12.003 -53.534 -72.266 1.00 44.38 288 LYS A CA 1
ATOM 2295 C C . LYS A 1 288 ? -11.172 -54.301 -73.308 1.00 44.38 288 LYS A C 1
ATOM 2297 O O . LYS A 1 288 ? -11.277 -53.995 -74.491 1.00 44.38 288 LYS A O 1
ATOM 2302 N N . LYS A 1 289 ? -10.372 -55.301 -72.914 1.00 42.16 289 LYS A N 1
ATOM 2303 C CA . LYS A 1 289 ? -9.599 -56.134 -73.856 1.00 42.16 289 LYS A CA 1
ATOM 2304 C C . LYS A 1 289 ? -10.345 -57.391 -74.334 1.00 42.16 289 LYS A C 1
ATOM 2306 O O . LYS A 1 289 ? -9.824 -58.079 -75.203 1.00 42.16 289 LYS A O 1
ATOM 2311 N N . LEU A 1 290 ? -11.542 -57.680 -73.803 1.00 42.94 290 LEU A N 1
ATOM 2312 C CA . LEU A 1 290 ? -12.299 -58.903 -74.124 1.00 42.94 290 LEU A CA 1
ATOM 2313 C C . LEU A 1 290 ? -13.598 -58.706 -74.930 1.00 42.94 290 LEU A C 1
ATOM 2315 O O . LEU A 1 290 ? -14.211 -59.698 -75.301 1.00 42.94 290 LEU A O 1
ATOM 2319 N N . PHE A 1 291 ? -14.008 -57.474 -75.250 1.00 37.44 291 PHE A N 1
ATOM 2320 C CA . PHE A 1 291 ? -15.296 -57.206 -75.916 1.00 37.44 291 PHE A CA 1
ATOM 2321 C C . PHE A 1 291 ? -15.186 -56.175 -77.051 1.00 37.44 291 PHE A C 1
ATOM 2323 O O . PHE A 1 291 ? -15.843 -55.141 -77.032 1.00 37.44 291 PHE A O 1
ATOM 2330 N N . LEU A 1 292 ? -14.332 -56.436 -78.044 1.00 34.22 292 LEU A N 1
ATOM 2331 C CA . LEU A 1 292 ? -14.305 -55.689 -79.311 1.00 34.22 292 LEU A CA 1
ATOM 2332 C C . LEU A 1 292 ? -13.841 -56.619 -80.441 1.00 34.22 292 LEU A C 1
ATOM 2334 O O . LEU A 1 292 ? -12.675 -56.632 -80.832 1.00 34.22 292 LEU A O 1
ATOM 2338 N N . LYS A 1 293 ? -14.767 -57.430 -80.955 1.00 31.45 293 LYS A N 1
ATOM 2339 C CA . LYS A 1 293 ? -14.682 -57.971 -82.312 1.00 31.45 293 LYS A CA 1
ATOM 2340 C C . LYS A 1 293 ? -16.092 -58.064 -82.884 1.00 31.45 293 LYS A C 1
ATOM 2342 O O . LYS A 1 293 ? -16.955 -58.651 -82.241 1.00 31.45 293 LYS A O 1
ATOM 2347 N N . SER A 1 294 ? -16.234 -57.535 -84.101 1.00 29.89 294 SER A N 1
ATOM 2348 C CA . SER A 1 294 ? -17.442 -57.454 -84.935 1.00 29.89 294 SER A CA 1
ATOM 2349 C C . SER A 1 294 ? -18.467 -56.401 -84.504 1.00 29.89 294 SER A C 1
ATOM 2351 O O . SER A 1 294 ? -18.811 -56.340 -83.334 1.00 29.89 294 SER A O 1
ATOM 2353 N N . ASP A 1 295 ? -19.108 -55.626 -85.373 1.00 31.67 295 ASP A N 1
ATOM 2354 C CA . ASP A 1 295 ? -18.784 -54.948 -86.642 1.00 31.67 295 ASP A CA 1
ATOM 2355 C C . ASP A 1 295 ? -19.975 -53.978 -86.894 1.00 31.67 295 ASP A C 1
ATOM 2357 O O . ASP A 1 295 ? -20.976 -54.041 -86.179 1.00 31.67 295 ASP A O 1
ATOM 2361 N N . LYS A 1 296 ? -19.815 -53.085 -87.876 1.00 27.80 296 LYS A N 1
ATOM 2362 C CA . LYS A 1 296 ? -20.732 -52.083 -88.496 1.00 27.80 296 LYS A CA 1
ATOM 2363 C C . LYS A 1 296 ? -22.228 -52.516 -88.608 1.00 27.80 296 LYS A C 1
ATOM 2365 O O . LYS A 1 296 ? -22.495 -53.708 -88.604 1.00 27.80 296 LYS A O 1
ATOM 2370 N N . THR A 1 297 ? -23.268 -51.672 -88.746 1.00 27.92 297 THR A N 1
ATOM 2371 C CA . THR A 1 297 ? -23.472 -50.442 -89.556 1.00 27.92 297 THR A CA 1
ATOM 2372 C C . THR A 1 297 ? -24.851 -49.796 -89.222 1.00 27.92 297 THR A C 1
ATOM 2374 O O . THR A 1 297 ? -25.739 -50.502 -88.762 1.00 27.92 297 THR A O 1
ATOM 2377 N N . GLU A 1 298 ? -25.006 -48.504 -89.561 1.00 28.69 298 GLU A N 1
ATOM 2378 C CA . GLU A 1 298 ? -26.201 -47.801 -90.116 1.00 28.69 298 GLU A CA 1
ATOM 2379 C C . GLU A 1 298 ? -27.480 -47.437 -89.305 1.00 28.69 298 GLU A C 1
ATOM 2381 O O . GLU A 1 298 ? -28.244 -48.275 -88.850 1.00 28.69 298 GLU A O 1
ATOM 2386 N N . GLU A 1 299 ? -27.697 -46.108 -89.282 1.00 26.25 299 GLU A N 1
ATOM 2387 C CA . GLU A 1 299 ? -28.894 -45.315 -89.647 1.00 26.25 299 GLU A CA 1
ATOM 2388 C C . GLU A 1 299 ? -30.198 -45.210 -88.812 1.00 26.25 299 GLU A C 1
ATOM 2390 O O . GLU A 1 299 ? -30.924 -46.160 -88.545 1.00 26.25 299 GLU A O 1
ATOM 2395 N N . THR A 1 300 ? -30.562 -43.925 -88.638 1.00 25.33 300 THR A N 1
ATOM 2396 C CA . THR A 1 300 ? -31.894 -43.272 -88.619 1.00 25.33 300 THR A CA 1
ATOM 2397 C C . THR A 1 300 ? -32.782 -43.216 -87.361 1.00 25.33 300 THR A C 1
ATOM 2399 O O . THR A 1 300 ? -33.315 -44.206 -86.886 1.00 25.33 300 THR A O 1
ATOM 2402 N N . ASN A 1 301 ? -33.012 -41.952 -86.967 1.00 25.70 301 ASN A N 1
ATOM 2403 C CA . ASN A 1 301 ? -34.275 -41.257 -86.663 1.00 25.70 301 ASN A CA 1
ATOM 2404 C C . ASN A 1 301 ? -35.168 -41.622 -85.450 1.00 25.70 301 ASN A C 1
ATOM 2406 O O . ASN A 1 301 ? -35.749 -42.693 -85.359 1.00 25.70 301 ASN A O 1
ATOM 2410 N N . ASP A 1 302 ? -35.410 -40.550 -84.683 1.00 28.55 302 ASP A N 1
ATOM 2411 C CA . ASP A 1 302 ? -36.701 -40.015 -84.208 1.00 28.55 302 ASP A CA 1
ATOM 2412 C C . ASP A 1 302 ? -37.204 -40.236 -82.767 1.00 28.55 302 ASP A C 1
ATOM 2414 O O . ASP A 1 302 ? -37.248 -41.337 -82.229 1.00 28.55 302 ASP A O 1
ATOM 2418 N N . SER A 1 303 ? -37.723 -39.114 -82.249 1.00 29.78 303 SER A N 1
ATOM 2419 C CA . SER A 1 303 ? -38.809 -38.924 -81.273 1.00 29.78 303 SER A CA 1
ATOM 2420 C C . SER A 1 303 ? -38.639 -39.295 -79.777 1.00 29.78 303 SER A C 1
ATOM 2422 O O . SER A 1 303 ? -38.608 -40.453 -79.380 1.00 29.78 303 SER A O 1
ATOM 2424 N N . ASP A 1 304 ? -38.621 -38.225 -78.963 1.00 31.61 304 ASP A N 1
ATOM 2425 C CA . ASP A 1 304 ? -39.642 -37.865 -77.954 1.00 31.61 304 ASP A CA 1
ATOM 2426 C C . ASP A 1 304 ? -39.831 -38.595 -76.595 1.00 31.61 304 ASP A C 1
ATOM 2428 O O . ASP A 1 304 ? -40.008 -39.804 -76.529 1.00 31.61 304 ASP A O 1
ATOM 2432 N N . ILE A 1 305 ? -40.007 -37.743 -75.547 1.00 32.59 305 ILE A N 1
ATOM 2433 C CA . ILE A 1 305 ? -40.997 -37.840 -74.427 1.00 32.59 305 ILE A CA 1
ATOM 2434 C C . ILE A 1 305 ? -40.696 -38.933 -73.346 1.00 32.59 305 ILE A C 1
ATOM 2436 O O . ILE A 1 305 ? -40.291 -40.034 -73.666 1.00 32.59 305 ILE A O 1
ATOM 2440 N N . GLU A 1 306 ? -40.807 -38.799 -72.009 1.00 31.31 306 GLU A N 1
ATOM 2441 C CA . GLU A 1 306 ? -41.479 -37.892 -71.063 1.00 31.31 306 GLU A CA 1
ATOM 2442 C C . GLU A 1 306 ? -40.935 -38.055 -69.613 1.00 31.31 306 GLU A C 1
ATOM 2444 O O . GLU A 1 306 ? -40.159 -38.952 -69.290 1.00 31.31 306 GLU A O 1
ATOM 2449 N N . LEU A 1 307 ? -41.453 -37.185 -68.737 1.00 30.66 307 LEU A N 1
ATOM 2450 C CA . LEU A 1 307 ? -41.378 -37.063 -67.274 1.00 30.66 307 LEU A CA 1
ATOM 2451 C C . LEU A 1 307 ? -41.652 -38.331 -66.428 1.00 30.66 307 LEU A C 1
ATOM 2453 O O . LEU A 1 307 ? -42.548 -39.109 -66.737 1.00 30.66 307 LEU A O 1
ATOM 2457 N N . LYS A 1 308 ? -41.094 -38.356 -65.201 1.00 31.11 308 LYS A N 1
ATOM 2458 C CA . LYS A 1 308 ? -41.821 -38.206 -63.900 1.00 31.11 308 LYS A CA 1
ATOM 2459 C C . LYS A 1 308 ? -40.856 -38.429 -62.728 1.00 31.11 308 LYS A C 1
ATOM 2461 O O . LYS A 1 308 ? -40.100 -39.387 -62.711 1.00 31.11 308 LYS A O 1
ATOM 2466 N N . SER A 1 309 ? -40.656 -37.440 -61.856 1.00 32.25 309 SER A N 1
ATOM 2467 C CA . SER A 1 309 ? -41.443 -37.126 -60.646 1.00 32.25 309 SER A CA 1
ATOM 2468 C C . SER A 1 309 ? -41.408 -38.224 -59.575 1.00 32.25 309 SER A C 1
ATOM 2470 O O . SER A 1 309 ? -41.919 -39.319 -59.770 1.00 32.25 309 SER A O 1
ATOM 2472 N N . ASN A 1 310 ? -40.837 -37.901 -58.409 1.00 36.62 310 ASN A N 1
ATOM 2473 C CA . ASN A 1 310 ? -41.576 -37.797 -57.143 1.00 36.62 310 ASN A CA 1
ATOM 2474 C C . ASN A 1 310 ? -40.622 -37.598 -55.953 1.00 36.62 310 ASN A C 1
ATOM 2476 O O . ASN A 1 310 ? -39.791 -38.447 -55.647 1.00 36.62 310 ASN A O 1
ATOM 2480 N N . GLN A 1 311 ? -40.801 -36.475 -55.248 1.00 37.88 311 GLN A N 1
ATOM 2481 C CA . GLN A 1 311 ? -40.559 -36.406 -53.801 1.00 37.88 311 GLN A CA 1
ATOM 2482 C C . GLN A 1 311 ? -41.631 -37.257 -53.080 1.00 37.88 311 GLN A C 1
ATOM 2484 O O . GLN A 1 311 ? -42.674 -37.541 -53.674 1.00 37.88 311 GLN A O 1
ATOM 2489 N N . PRO A 1 312 ? -41.445 -37.612 -51.796 1.00 45.41 312 PRO A N 1
ATOM 2490 C CA . PRO A 1 312 ? -41.904 -36.691 -50.755 1.00 45.41 312 PRO A CA 1
ATOM 2491 C C . PRO A 1 312 ? -40.978 -36.565 -49.533 1.00 45.41 312 PRO A C 1
ATOM 2493 O O . PRO A 1 312 ? -40.070 -37.351 -49.283 1.00 45.41 312 PRO A O 1
ATOM 2496 N N . ARG A 1 313 ? -41.275 -35.496 -48.791 1.00 36.50 313 ARG A N 1
ATOM 2497 C CA . ARG A 1 313 ? -40.758 -35.064 -47.489 1.00 36.50 313 ARG A CA 1
ATOM 2498 C C . ARG A 1 313 ? -41.093 -36.054 -46.369 1.00 36.50 313 ARG A C 1
ATOM 2500 O O . ARG A 1 313 ? -42.151 -36.673 -46.414 1.00 36.50 313 ARG A O 1
ATOM 2507 N N . LEU A 1 314 ? -40.316 -36.013 -45.285 1.00 33.94 314 LEU A N 1
ATOM 2508 C CA . LEU A 1 314 ? -40.838 -36.236 -43.935 1.00 33.94 314 LEU A CA 1
ATOM 2509 C C . LEU A 1 314 ? -40.029 -35.450 -42.894 1.00 33.94 314 LEU A C 1
ATOM 2511 O O . LEU A 1 314 ? -38.806 -35.367 -42.945 1.00 33.94 314 LEU A O 1
ATOM 2515 N N . ARG A 1 315 ? -40.796 -34.825 -42.007 1.00 34.06 315 ARG A N 1
ATOM 2516 C CA . ARG A 1 315 ? -40.474 -33.969 -40.864 1.00 34.06 315 ARG A CA 1
ATOM 2517 C C . ARG A 1 315 ? -41.084 -34.693 -39.674 1.00 34.06 315 ARG A C 1
ATOM 2519 O O . ARG A 1 315 ? -42.239 -35.069 -39.828 1.00 34.06 315 ARG A O 1
ATOM 2526 N N . ILE A 1 316 ? -40.395 -34.819 -38.546 1.00 39.38 316 ILE A N 1
ATOM 2527 C CA . ILE A 1 316 ? -41.013 -34.881 -37.213 1.00 39.38 316 ILE A CA 1
ATOM 2528 C C . ILE A 1 316 ? -39.981 -34.365 -36.196 1.00 39.38 316 ILE A C 1
ATOM 2530 O O . ILE A 1 316 ? -38.824 -34.773 -36.249 1.00 39.38 316 ILE A O 1
ATOM 2534 N N . GLU A 1 317 ? -40.491 -33.421 -35.397 1.00 40.00 317 GLU A N 1
ATOM 2535 C CA . GLU A 1 317 ? -40.149 -32.926 -34.044 1.00 40.00 317 GLU A CA 1
ATOM 2536 C C . GLU A 1 317 ? -38.689 -32.813 -33.591 1.00 40.00 317 GLU A C 1
ATOM 2538 O O . GLU A 1 317 ? -38.020 -33.840 -33.353 1.00 40.00 317 GLU A O 1
#

Organism: Operophtera brumata (NCBI:txid104452)

Radius of gyration: 37.93 Å; chains: 1; bounding box: 71×79×123 Å

Sequence (317 aa):
MNTADLVCYYLDGKIVFVIKIPLVDALEYNLYKNIPLPTPHVTGNPNSFAMILPSEEYLALSKDKSLFVLLNNLKSCKITFVRNYVCEVADVSTVSGNPSCEIEIITKATTSLPENCQFRFVHGNIDIWHKLNNEKWIFVQSKPTKISIECNNNIKTSEIIISGTGIFNIPLECSAYNKNFKLTKKSFPRLEIPSVSSDFNILNDSCCSLSRFKILKNIPVSKIKNINLDKLKNLKIVSDQILSDLQDVDITNNFNNHISFPILTILSVILWFSLVLVYFCKKNKYSKKLFLKSDKTEETNDSDIELKSNQPRLRIE

pLDDT: mean 76.78, std 18.59, range [25.33, 96.31]

InterPro domains:
  IPR022048 Envelope fusion protein-like [PF12259] (12-278)